Protein AF-A0A150GAN9-F1 (afdb_monomer)

Secondary structure (DSSP, 8-state):
----SS---STTHHHHHHHHHHHHHHHHHHHHHHHHHHHHHHHHHHHHHHHHHHSTTHHHHHHTT-HHHHHHHHHHHHHHHH-TT--HHHHHHHHHHHHT-TT-HHHHHHHHHHHHHHT-TTSHHHHHHHHHHHHHHHHHHHH-----S---------------------------------S-HHHHHHHHHHHTTT-GGGHHHHHHHHHHHHHHHHHHHHHHHHHHHHHHHHHHHHHHHHS----SPPPS----HHHHHHHHHTSS-----------

pLDDT: mean 78.68, std 18.27, range [33.81, 97.81]

Mean predicted aligned error: 12.69 Å

Solvent-accessible surface area (backbone atoms only — not comparable to full-atom values): 16708 Å² total; per-residue (Å²): 134,86,82,67,98,61,79,51,86,50,95,58,40,69,59,50,55,52,54,48,52,55,51,49,52,52,50,52,50,52,51,53,44,50,52,53,46,36,53,49,47,34,51,29,52,52,47,37,52,53,54,22,71,73,40,101,60,25,68,66,61,53,64,67,66,40,73,67,50,50,43,53,50,48,55,52,44,50,56,52,65,67,40,91,83,60,48,71,68,60,54,43,51,52,45,22,49,73,31,72,42,61,93,38,69,68,59,39,54,48,51,46,52,51,51,54,56,41,67,31,80,86,30,69,63,30,47,52,52,51,49,31,53,50,52,28,28,49,39,22,59,73,69,38,75,60,70,73,91,76,77,80,73,64,85,74,78,79,79,88,86,86,93,77,89,77,91,81,91,77,90,75,88,71,89,67,84,73,77,74,71,63,50,46,76,30,36,53,52,19,20,55,46,23,42,79,55,67,33,34,76,47,28,66,60,43,44,54,50,24,52,52,51,52,54,50,51,52,51,50,44,54,59,42,41,69,54,52,54,50,54,49,53,51,50,54,50,48,53,62,68,63,54,69,81,87,73,72,79,79,77,82,88,80,78,62,74,67,59,55,57,55,57,62,70,71,71,81,82,86,80,77,88,79,85,79,84,83,138

Structure (mmCIF, N/CA/C/O backbone):
data_AF-A0A150GAN9-F1
#
_entry.id   AF-A0A150GAN9-F1
#
loop_
_atom_site.group_PDB
_atom_site.id
_atom_site.type_symbol
_atom_site.label_atom_id
_atom_site.label_alt_id
_atom_site.label_comp_id
_atom_site.label_asym_id
_atom_site.label_entity_id
_atom_site.label_seq_id
_atom_site.pdbx_PDB_ins_code
_atom_site.Cartn_x
_atom_site.Cartn_y
_atom_site.Cartn_z
_atom_site.occupancy
_atom_site.B_iso_or_equiv
_atom_site.auth_seq_id
_atom_site.auth_comp_id
_atom_site.auth_asym_id
_atom_site.auth_atom_id
_atom_site.pdbx_PDB_model_num
ATOM 1 N N . MET A 1 1 ? 6.600 -7.411 -24.768 1.00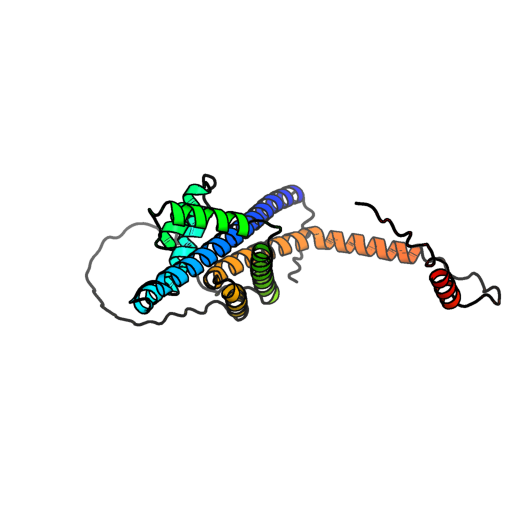 33.81 1 MET A N 1
ATOM 2 C CA . MET A 1 1 ? 7.623 -6.456 -25.224 1.00 33.81 1 MET A CA 1
ATOM 3 C C . MET A 1 1 ? 6.970 -5.572 -26.258 1.00 33.81 1 MET A C 1
ATOM 5 O O . MET A 1 1 ? 6.469 -6.089 -27.251 1.00 33.81 1 MET A O 1
ATOM 9 N N . VAL A 1 2 ? 6.849 -4.284 -25.959 1.00 34.34 2 VAL A N 1
ATOM 10 C CA . VAL A 1 2 ? 6.394 -3.277 -26.918 1.00 34.34 2 VAL A CA 1
ATOM 11 C C . VAL A 1 2 ? 7.672 -2.630 -27.430 1.00 34.34 2 VAL A C 1
ATOM 13 O O . VAL A 1 2 ? 8.190 -1.726 -26.790 1.00 34.34 2 VAL A O 1
ATOM 16 N N . ALA A 1 3 ? 8.229 -3.156 -28.518 1.00 38.53 3 ALA A N 1
ATOM 17 C CA . ALA A 1 3 ? 9.346 -2.506 -29.189 1.00 38.53 3 ALA A CA 1
ATOM 18 C C . ALA A 1 3 ? 8.787 -1.286 -29.935 1.00 38.53 3 ALA A C 1
ATOM 20 O O . ALA A 1 3 ? 7.884 -1.434 -30.759 1.00 38.53 3 ALA A O 1
ATOM 21 N N . SER A 1 4 ? 9.245 -0.080 -29.601 1.00 43.34 4 SER A N 1
ATOM 22 C CA . SER A 1 4 ? 8.958 1.109 -30.406 1.00 43.34 4 SER A CA 1
ATOM 23 C C . SER A 1 4 ? 10.068 1.292 -31.434 1.00 43.34 4 SER A C 1
ATOM 25 O O . SER A 1 4 ? 11.221 1.428 -31.043 1.00 43.34 4 SER A O 1
ATOM 27 N N . ASP A 1 5 ? 9.722 1.381 -32.718 1.00 49.62 5 ASP A N 1
ATOM 28 C CA . ASP A 1 5 ? 10.663 1.536 -33.846 1.00 49.62 5 ASP A CA 1
ATOM 29 C C . ASP A 1 5 ? 11.380 2.906 -33.910 1.00 49.62 5 ASP A C 1
ATOM 31 O O . ASP A 1 5 ? 11.986 3.254 -34.924 1.00 49.62 5 ASP A O 1
ATOM 35 N N . VAL A 1 6 ? 11.283 3.735 -32.865 1.00 51.31 6 VAL A N 1
ATOM 36 C CA . VAL A 1 6 ? 11.923 5.054 -32.826 1.00 51.31 6 VAL A CA 1
ATOM 37 C C . VAL A 1 6 ? 13.104 4.996 -31.858 1.00 51.31 6 VAL A C 1
ATOM 39 O O . VAL A 1 6 ? 12.870 4.939 -30.650 1.00 51.31 6 VAL A O 1
ATOM 42 N N . PRO A 1 7 ? 14.356 5.050 -32.348 1.00 54.78 7 PRO A N 1
ATOM 43 C CA . PRO A 1 7 ? 15.518 5.080 -31.473 1.00 54.78 7 PRO A CA 1
ATOM 44 C C . PRO A 1 7 ? 15.466 6.351 -30.621 1.00 54.78 7 PRO A C 1
ATOM 46 O O . PRO A 1 7 ? 15.465 7.470 -31.139 1.00 54.78 7 PRO A O 1
ATOM 49 N N . ALA A 1 8 ? 15.449 6.193 -29.296 1.00 56.12 8 ALA A N 1
ATOM 50 C CA . ALA A 1 8 ? 15.432 7.304 -28.338 1.00 56.12 8 ALA A CA 1
ATOM 51 C C . ALA A 1 8 ? 16.770 8.076 -28.269 1.00 56.12 8 ALA A C 1
ATOM 53 O O . ALA A 1 8 ? 16.959 8.954 -27.424 1.00 56.12 8 ALA A O 1
ATOM 54 N N . VAL A 1 9 ? 17.715 7.765 -29.162 1.00 58.81 9 VAL A N 1
ATOM 55 C CA . VAL A 1 9 ? 19.050 8.363 -29.246 1.00 58.81 9 VAL A CA 1
ATOM 56 C C . VAL A 1 9 ? 18.962 9.739 -29.920 1.00 58.81 9 VAL A C 1
ATOM 58 O O . VAL A 1 9 ? 19.392 9.944 -31.052 1.00 58.81 9 VAL A O 1
ATOM 61 N N . GLY A 1 10 ? 18.347 10.696 -29.228 1.00 71.25 10 GLY A N 1
ATOM 62 C CA . GLY A 1 10 ? 18.207 12.083 -29.668 1.00 71.25 10 GLY A CA 1
ATOM 63 C C . GLY A 1 10 ? 18.677 13.088 -28.610 1.00 71.25 10 GLY A C 1
ATOM 64 O O . GLY A 1 10 ? 18.927 12.718 -27.462 1.00 71.25 10 GLY A O 1
ATOM 65 N N . PRO A 1 11 ? 18.755 14.388 -28.952 1.00 72.50 11 PRO A N 1
ATOM 66 C CA . PRO A 1 11 ? 19.156 15.451 -28.021 1.00 72.50 11 PRO A CA 1
ATOM 67 C C . PRO A 1 11 ? 18.248 15.579 -26.778 1.00 72.50 11 PRO A C 1
ATOM 69 O O . PRO A 1 11 ? 18.634 16.236 -25.817 1.00 72.50 11 PRO A O 1
ATOM 72 N N . GLY A 1 12 ? 17.077 14.930 -26.767 1.00 72.62 12 GLY A N 1
ATOM 73 C CA . GLY A 1 12 ? 16.158 14.866 -25.623 1.00 72.62 12 GLY A CA 1
ATOM 74 C C . GLY A 1 12 ? 16.447 13.753 -24.605 1.00 72.62 12 GLY A C 1
ATOM 75 O O . GLY A 1 12 ? 15.721 13.637 -23.619 1.00 72.62 12 GLY A O 1
ATOM 76 N N . LEU A 1 13 ? 17.483 12.929 -24.806 1.00 75.50 13 LEU A N 1
ATOM 77 C CA . LEU A 1 13 ? 17.800 11.817 -23.902 1.00 75.50 13 LEU A CA 1
ATOM 78 C C . LEU A 1 13 ? 18.108 12.296 -22.476 1.00 75.50 13 LEU A C 1
ATOM 80 O O . LEU A 1 13 ? 17.562 11.766 -21.514 1.00 75.50 13 LEU A O 1
ATOM 84 N N . ALA A 1 14 ? 18.952 13.321 -22.335 1.00 74.69 14 ALA A N 1
ATOM 85 C CA . ALA A 1 14 ? 19.331 13.851 -21.024 1.00 74.69 14 ALA A CA 1
ATOM 86 C C . ALA A 1 14 ? 18.125 14.415 -20.256 1.00 74.69 14 ALA A C 1
ATOM 88 O O . ALA A 1 14 ? 18.011 14.219 -19.049 1.00 74.69 14 ALA A O 1
ATOM 89 N N . GLU A 1 15 ? 17.207 15.071 -20.968 1.00 76.50 15 GLU A N 1
ATOM 90 C CA . GLU A 1 15 ? 15.956 15.560 -20.394 1.00 76.50 15 GLU A CA 1
ATOM 91 C C . GLU A 1 15 ? 15.062 14.388 -19.964 1.00 76.50 15 GLU A C 1
ATOM 93 O O . GLU A 1 15 ? 14.580 14.371 -18.836 1.00 76.50 15 GLU A O 1
ATOM 98 N N . THR A 1 16 ? 14.919 13.358 -20.805 1.00 75.81 16 THR A N 1
ATOM 99 C CA . THR A 1 16 ? 14.134 12.149 -20.488 1.00 75.81 16 THR A CA 1
ATOM 100 C C . THR A 1 16 ? 14.655 11.444 -19.233 1.00 75.81 16 THR A C 1
ATOM 102 O O . THR A 1 16 ? 13.872 11.140 -18.337 1.00 75.81 16 THR A O 1
ATOM 105 N N . LEU A 1 17 ? 15.977 11.278 -19.110 1.00 76.19 17 LEU A N 1
ATOM 106 C CA . LEU A 1 17 ? 16.607 10.673 -17.930 1.00 76.19 17 LEU A CA 1
ATOM 107 C C . LEU A 1 17 ? 16.379 11.489 -16.651 1.00 76.19 17 LEU A C 1
ATOM 109 O O . LEU A 1 17 ? 16.181 10.915 -15.579 1.00 76.19 17 LEU A O 1
ATOM 113 N N . LEU A 1 18 ? 16.384 12.822 -16.748 1.00 79.88 18 LEU A N 1
ATOM 114 C CA . LEU A 1 18 ? 16.085 13.695 -15.613 1.00 79.88 18 LEU A CA 1
ATOM 115 C C . LEU A 1 18 ? 14.635 13.506 -15.141 1.00 79.88 18 LEU A C 1
ATOM 117 O O . LEU A 1 18 ? 14.398 13.315 -13.946 1.00 79.88 18 LEU A O 1
ATOM 121 N N . TRP A 1 19 ? 13.680 13.462 -16.076 1.00 81.38 19 TRP A N 1
ATOM 122 C CA . TRP A 1 19 ? 12.274 13.185 -15.770 1.00 81.38 19 TRP A CA 1
ATOM 123 C C . TRP A 1 19 ? 12.058 11.779 -15.194 1.00 81.38 19 TRP A C 1
ATOM 125 O O . TRP A 1 19 ? 11.209 11.597 -14.320 1.00 81.38 19 TRP A O 1
ATOM 135 N N . ASP A 1 20 ? 12.823 10.779 -15.632 1.00 81.44 20 ASP A N 1
ATOM 136 C CA . ASP A 1 20 ? 12.722 9.420 -15.094 1.00 81.44 20 ASP A CA 1
ATOM 137 C C . ASP A 1 20 ? 13.242 9.323 -13.657 1.00 81.44 20 ASP A C 1
ATOM 139 O O . ASP A 1 20 ? 12.648 8.609 -12.845 1.00 81.44 20 ASP A O 1
ATOM 143 N N . GLY A 1 21 ? 14.261 10.109 -13.295 1.00 81.75 21 GLY A N 1
ATOM 144 C CA . GLY A 1 21 ? 14.691 10.268 -11.905 1.00 81.75 21 GLY A CA 1
ATOM 145 C C . GLY A 1 21 ? 13.564 10.791 -11.008 1.00 81.75 21 GLY A C 1
ATOM 146 O O . GLY A 1 21 ? 13.257 10.193 -9.974 1.00 81.75 21 GLY A O 1
ATOM 147 N N . GLU A 1 22 ? 12.881 11.858 -11.427 1.00 85.38 22 GLU A N 1
ATOM 148 C CA . GLU A 1 22 ? 11.741 12.418 -10.685 1.00 85.38 22 GLU A CA 1
ATOM 149 C C . GLU A 1 22 ? 10.583 11.422 -10.559 1.00 85.38 22 GLU A C 1
ATOM 151 O O . GLU A 1 22 ? 9.998 11.258 -9.483 1.00 85.38 22 GLU A O 1
ATOM 156 N N . ARG A 1 23 ? 10.264 10.709 -11.643 1.00 84.31 23 ARG A N 1
ATOM 157 C CA . ARG A 1 23 ? 9.199 9.700 -11.644 1.00 84.31 23 ARG A CA 1
ATOM 158 C C . ARG A 1 23 ? 9.545 8.497 -10.769 1.00 84.31 23 ARG A C 1
ATOM 160 O O . ARG A 1 23 ? 8.662 7.991 -10.074 1.00 84.31 23 ARG A O 1
ATOM 167 N N . LEU A 1 24 ? 10.803 8.053 -10.765 1.00 86.81 24 LEU A N 1
ATOM 168 C CA . LEU A 1 24 ? 11.270 6.977 -9.894 1.00 86.81 24 LEU A CA 1
ATOM 169 C C . LEU A 1 24 ? 11.181 7.397 -8.426 1.00 86.81 24 LEU A C 1
ATOM 171 O O . LEU A 1 24 ? 10.645 6.644 -7.614 1.00 86.81 24 LEU A O 1
ATOM 175 N N . HIS A 1 25 ? 11.618 8.611 -8.092 1.00 90.38 25 HIS A N 1
ATOM 176 C CA . HIS A 1 25 ? 11.451 9.160 -6.749 1.00 90.38 25 HIS A CA 1
ATOM 177 C C . HIS A 1 25 ? 9.973 9.259 -6.350 1.00 90.38 25 HIS A C 1
ATOM 179 O O . HIS A 1 25 ? 9.603 8.866 -5.243 1.00 90.38 25 HIS A O 1
ATOM 185 N N . ALA A 1 26 ? 9.088 9.682 -7.255 1.00 88.69 26 ALA A N 1
ATOM 186 C CA . ALA A 1 26 ? 7.649 9.703 -7.002 1.00 88.69 26 ALA A CA 1
ATOM 187 C C . ALA A 1 26 ? 7.059 8.293 -6.782 1.00 88.69 26 ALA A C 1
ATOM 189 O O . ALA A 1 26 ? 6.171 8.110 -5.940 1.00 88.69 26 ALA A O 1
ATOM 190 N N . ALA A 1 27 ? 7.550 7.282 -7.506 1.00 87.88 27 ALA A N 1
ATOM 191 C CA . ALA A 1 27 ? 7.150 5.888 -7.329 1.00 87.88 27 ALA A CA 1
ATOM 192 C C . ALA A 1 27 ? 7.660 5.306 -5.999 1.00 87.88 27 ALA A C 1
ATOM 194 O O . ALA A 1 27 ? 6.893 4.655 -5.287 1.00 87.88 27 ALA A O 1
ATOM 195 N N . GLN A 1 28 ? 8.910 5.594 -5.622 1.00 92.69 28 GLN A N 1
ATOM 196 C CA . GLN A 1 28 ? 9.483 5.236 -4.320 1.00 92.69 28 GLN A CA 1
ATOM 197 C C . GLN A 1 28 ? 8.686 5.861 -3.173 1.00 92.69 28 GLN A C 1
ATOM 199 O O . GLN A 1 28 ? 8.290 5.152 -2.248 1.00 92.69 28 GLN A O 1
ATOM 204 N N . ASN A 1 29 ? 8.375 7.156 -3.273 1.00 93.81 29 ASN A N 1
ATOM 205 C CA . ASN A 1 29 ? 7.529 7.843 -2.303 1.00 93.81 29 ASN A CA 1
ATOM 206 C C . ASN A 1 29 ? 6.161 7.160 -2.217 1.00 93.81 29 ASN A C 1
ATOM 208 O O . ASN A 1 29 ? 5.734 6.788 -1.131 1.00 93.81 29 ASN A O 1
ATOM 212 N N . SER A 1 30 ? 5.512 6.882 -3.351 1.00 92.44 30 SER A N 1
ATOM 213 C CA . SER A 1 30 ? 4.222 6.173 -3.372 1.00 92.44 30 SER A CA 1
ATOM 214 C C . SER A 1 30 ? 4.292 4.805 -2.675 1.00 92.44 30 SER A C 1
ATOM 216 O O . SER A 1 30 ? 3.387 4.449 -1.924 1.00 92.44 30 SER A O 1
ATOM 218 N N . PHE A 1 31 ? 5.370 4.039 -2.877 1.00 93.44 31 PHE A N 1
ATOM 219 C CA . PHE A 1 31 ? 5.571 2.756 -2.198 1.00 93.44 31 PHE A CA 1
ATOM 220 C C . PHE A 1 31 ? 5.702 2.919 -0.678 1.00 93.44 31 PHE A C 1
ATOM 222 O O . PHE A 1 31 ? 5.054 2.199 0.082 1.00 93.44 31 PHE A O 1
ATOM 229 N N . GLN A 1 32 ? 6.496 3.890 -0.223 1.00 95.06 32 GLN A N 1
ATOM 230 C CA . GLN A 1 32 ? 6.656 4.190 1.203 1.00 95.06 32 GLN A CA 1
ATOM 231 C C . GLN A 1 32 ? 5.328 4.617 1.842 1.00 95.06 32 GLN A C 1
ATOM 233 O O . GLN A 1 32 ? 4.988 4.147 2.929 1.00 95.06 32 GLN A O 1
ATOM 238 N N . GLN A 1 33 ? 4.539 5.443 1.147 1.00 95.25 33 GLN A N 1
ATOM 239 C CA . GLN A 1 33 ? 3.204 5.843 1.594 1.00 95.25 33 GLN A CA 1
ATOM 240 C C . GLN A 1 33 ? 2.282 4.621 1.745 1.00 95.25 33 GLN A C 1
ATOM 242 O O . GLN A 1 33 ? 1.614 4.478 2.769 1.00 95.25 33 GLN A O 1
ATOM 247 N N . LEU A 1 34 ? 2.293 3.690 0.783 1.00 93.38 34 LEU A N 1
ATOM 248 C CA . LEU A 1 34 ? 1.523 2.442 0.868 1.00 93.38 34 LEU A CA 1
ATOM 249 C C . LEU A 1 34 ? 1.953 1.562 2.047 1.00 93.38 34 LEU A C 1
ATOM 251 O O . LEU A 1 34 ? 1.092 1.001 2.728 1.00 93.38 34 LEU A O 1
ATOM 255 N N . ALA A 1 35 ? 3.255 1.458 2.320 1.00 94.56 35 ALA A N 1
ATOM 256 C CA . ALA A 1 35 ? 3.769 0.720 3.472 1.00 94.56 35 ALA A CA 1
ATOM 257 C C . ALA A 1 35 ? 3.269 1.321 4.797 1.00 94.56 35 ALA A C 1
ATOM 259 O O . ALA A 1 35 ? 2.741 0.595 5.642 1.00 94.56 35 ALA A O 1
ATOM 260 N N . VAL A 1 36 ? 3.341 2.649 4.935 1.00 96.81 36 VAL A N 1
ATOM 261 C CA . VAL A 1 36 ? 2.841 3.393 6.102 1.00 96.81 36 VAL A CA 1
ATOM 262 C C . VAL A 1 36 ? 1.335 3.199 6.302 1.00 96.81 36 VAL A C 1
ATOM 264 O O . VAL A 1 36 ? 0.890 2.903 7.413 1.00 96.81 36 VAL A O 1
ATOM 267 N N . VAL A 1 37 ? 0.534 3.319 5.239 1.00 96.19 37 VAL A N 1
ATOM 268 C CA . VAL A 1 37 ? -0.925 3.138 5.323 1.00 96.19 37 VAL A CA 1
ATOM 269 C C . VAL A 1 37 ? -1.286 1.691 5.661 1.00 96.19 37 VAL A C 1
ATOM 271 O O . VAL A 1 37 ? -2.157 1.459 6.499 1.00 96.19 37 VAL A O 1
ATOM 274 N N . THR A 1 38 ? -0.588 0.714 5.076 1.00 94.50 38 THR A N 1
ATOM 275 C CA . THR A 1 38 ? -0.768 -0.716 5.383 1.00 94.50 38 THR A CA 1
ATOM 276 C C . THR A 1 38 ? -0.506 -1.001 6.861 1.00 94.50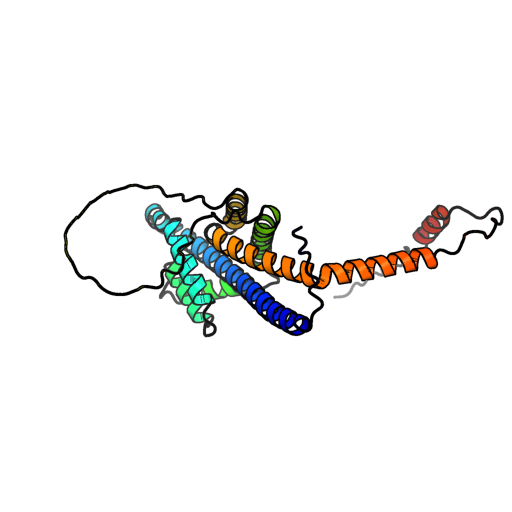 38 THR A C 1
ATOM 278 O O . THR A 1 38 ? -1.340 -1.609 7.533 1.00 94.50 38 THR A O 1
ATOM 281 N N . ALA A 1 39 ? 0.621 -0.510 7.382 1.00 96.38 39 ALA A N 1
ATOM 282 C CA . ALA A 1 39 ? 0.982 -0.607 8.791 1.00 96.38 39 ALA A CA 1
ATOM 283 C C . ALA A 1 39 ? -0.082 0.015 9.708 1.00 96.38 39 ALA A C 1
ATOM 285 O O . ALA A 1 39 ? -0.528 -0.612 10.671 1.00 96.38 39 ALA A O 1
ATOM 286 N N . GLY A 1 40 ? -0.526 1.232 9.382 1.00 96.56 40 GLY A N 1
ATOM 287 C CA . GLY A 1 40 ? -1.555 1.942 10.135 1.00 96.56 40 GLY A CA 1
ATOM 288 C C . GLY A 1 40 ? -2.886 1.189 10.176 1.00 96.56 40 GLY A C 1
ATOM 289 O O . GLY A 1 40 ? -3.455 0.995 11.249 1.00 96.56 40 GLY A O 1
ATOM 290 N N . LEU A 1 41 ? -3.365 0.700 9.028 1.00 95.00 41 LEU A N 1
ATOM 291 C CA . LEU A 1 41 ? -4.605 -0.078 8.942 1.00 95.00 41 LEU A CA 1
ATOM 292 C C . LEU A 1 41 ? -4.526 -1.383 9.739 1.00 95.00 41 LEU A C 1
ATOM 294 O O . LEU A 1 41 ? -5.493 -1.737 10.417 1.00 95.00 41 LEU A O 1
ATOM 298 N N . LEU A 1 42 ? -3.384 -2.073 9.701 1.00 94.81 42 LEU A N 1
ATOM 299 C CA . LEU A 1 42 ? -3.161 -3.285 10.484 1.00 94.81 42 LEU A CA 1
ATOM 300 C C . LEU A 1 42 ? -3.287 -2.996 11.987 1.00 94.81 42 LEU A C 1
ATOM 302 O O . LEU A 1 42 ? -4.036 -3.689 12.675 1.00 94.81 42 LEU A O 1
ATOM 306 N N . LEU A 1 43 ? -2.673 -1.925 12.493 1.00 95.56 43 LEU A N 1
ATOM 307 C CA . LEU A 1 43 ? -2.815 -1.548 13.905 1.00 95.56 43 LEU A CA 1
ATOM 308 C C . LEU A 1 43 ? -4.242 -1.152 14.273 1.00 95.56 43 LEU A C 1
ATOM 310 O O . LEU A 1 43 ? -4.757 -1.616 15.289 1.00 95.56 43 LEU A O 1
ATOM 314 N N . VAL A 1 44 ? -4.912 -0.362 13.432 1.00 95.69 44 VAL A N 1
ATOM 315 C CA . VAL A 1 44 ? -6.316 0.015 13.654 1.00 95.69 44 VAL A CA 1
ATOM 316 C C . VAL A 1 44 ? -7.202 -1.229 13.736 1.00 95.69 44 VAL A C 1
ATOM 318 O O . VAL A 1 44 ? -8.054 -1.318 14.619 1.00 95.69 44 VAL A O 1
ATOM 321 N N . THR A 1 45 ? -6.991 -2.218 12.860 1.00 93.12 45 THR A N 1
ATOM 322 C CA . THR A 1 45 ? -7.759 -3.473 12.896 1.00 93.12 45 THR A CA 1
ATOM 323 C C . THR A 1 45 ? -7.506 -4.269 14.176 1.00 93.12 45 THR A C 1
ATOM 325 O O . THR A 1 45 ? -8.462 -4.750 14.783 1.00 93.12 45 THR A O 1
ATOM 328 N N . GLN A 1 46 ? -6.250 -4.363 14.624 1.00 93.56 46 GLN A N 1
ATOM 329 C CA . GLN A 1 46 ? -5.877 -5.075 15.848 1.00 93.56 46 GLN A CA 1
ATOM 330 C C . GLN A 1 46 ? -6.446 -4.400 17.098 1.00 93.56 46 GLN A C 1
ATOM 332 O O . GLN A 1 46 ? -7.020 -5.075 17.950 1.00 93.56 46 GLN A O 1
ATOM 337 N N . MET A 1 47 ? -6.343 -3.071 17.191 1.00 93.44 47 MET A N 1
ATOM 338 C CA . MET A 1 47 ? -6.879 -2.317 18.325 1.00 93.44 47 MET A CA 1
ATOM 339 C C . MET A 1 47 ? -8.398 -2.401 18.384 1.00 93.44 47 MET A C 1
ATOM 341 O O . MET A 1 47 ? -8.946 -2.710 19.437 1.00 93.44 47 MET A O 1
ATOM 345 N N . ARG A 1 48 ? -9.087 -2.234 17.248 1.00 91.69 48 ARG A N 1
ATOM 346 C CA . ARG A 1 48 ? -10.546 -2.400 17.198 1.00 91.69 48 ARG A CA 1
ATOM 347 C C . ARG A 1 48 ? -10.987 -3.804 17.591 1.00 91.69 48 ARG A C 1
ATOM 349 O O . ARG A 1 48 ? -11.980 -3.940 18.301 1.00 91.69 48 ARG A O 1
ATOM 356 N N . ALA A 1 49 ? -10.266 -4.839 17.160 1.00 89.19 49 ALA A N 1
ATOM 357 C CA . ALA A 1 49 ? -10.559 -6.217 17.548 1.00 89.19 49 ALA A CA 1
ATOM 358 C C . ALA A 1 49 ? -10.367 -6.435 19.059 1.00 89.19 49 ALA A C 1
ATOM 360 O O . ALA A 1 49 ? -11.232 -7.027 19.705 1.00 89.19 49 ALA A O 1
ATOM 361 N N . ALA A 1 50 ? -9.286 -5.898 19.635 1.00 90.12 50 ALA A N 1
ATOM 362 C CA . ALA A 1 50 ? -9.039 -5.948 21.073 1.00 90.12 50 ALA A CA 1
ATOM 363 C C . ALA A 1 50 ? -10.148 -5.227 21.863 1.00 90.12 50 ALA A C 1
ATOM 365 O O . ALA A 1 50 ? -10.727 -5.814 22.778 1.00 90.12 50 ALA A O 1
ATOM 366 N N . SER A 1 51 ? -10.525 -4.010 21.462 1.00 88.00 51 SER A N 1
ATOM 367 C CA . SER A 1 51 ? -11.612 -3.247 22.093 1.00 88.00 51 SER A CA 1
ATOM 368 C C . SER A 1 51 ? -12.969 -3.946 21.968 1.00 88.00 51 SER A C 1
ATOM 370 O O . SER A 1 51 ? -13.730 -3.989 22.933 1.00 88.00 51 SER A O 1
ATOM 372 N N . ALA A 1 52 ? -13.270 -4.546 20.811 1.00 87.19 52 ALA A N 1
ATOM 373 C CA . ALA A 1 52 ? -14.505 -5.301 20.608 1.00 87.19 52 ALA A CA 1
ATOM 374 C C . ALA A 1 52 ? -14.575 -6.546 21.507 1.00 87.19 52 ALA A C 1
ATOM 376 O O . ALA A 1 52 ? -15.650 -6.864 22.005 1.00 87.19 52 ALA A O 1
ATOM 377 N N . SER A 1 53 ? -13.443 -7.218 21.752 1.00 86.19 53 SER A N 1
ATOM 378 C CA . SER A 1 53 ? -13.382 -8.389 22.640 1.00 86.19 53 SER A CA 1
ATOM 379 C C . SER A 1 53 ? -13.599 -8.051 24.121 1.00 86.19 53 SER A C 1
ATOM 381 O O . SER A 1 53 ? -14.089 -8.892 24.870 1.00 86.19 53 SER A O 1
ATOM 383 N N . ALA A 1 54 ? -13.283 -6.821 24.535 1.00 85.94 54 ALA A N 1
ATOM 384 C CA . ALA A 1 54 ? -13.469 -6.357 25.909 1.00 85.94 54 ALA A CA 1
ATOM 385 C C . ALA A 1 54 ? -14.904 -5.873 26.198 1.00 85.94 54 ALA A C 1
ATOM 387 O O . ALA A 1 54 ? -15.337 -5.866 27.350 1.00 85.94 54 ALA A O 1
ATOM 388 N N . ALA A 1 55 ? -15.657 -5.459 25.174 1.00 82.62 55 ALA A N 1
ATOM 389 C CA . ALA A 1 55 ? -17.010 -4.941 25.338 1.00 82.62 55 ALA A CA 1
ATOM 390 C C . ALA A 1 55 ? -18.053 -6.072 25.398 1.00 82.62 55 ALA A C 1
ATOM 392 O O . ALA A 1 55 ? -18.117 -6.920 24.509 1.00 82.62 55 ALA A O 1
ATOM 393 N N . ALA A 1 56 ? -18.978 -6.013 26.365 1.00 73.06 56 ALA A N 1
ATOM 394 C CA . ALA A 1 56 ? -20.091 -6.967 26.509 1.00 73.06 56 ALA A CA 1
ATOM 395 C C . ALA A 1 56 ? -21.074 -7.008 25.305 1.00 73.06 56 ALA A C 1
ATOM 397 O O . ALA A 1 56 ? -21.997 -7.817 25.287 1.00 73.06 56 ALA A O 1
ATOM 398 N N . GLY A 1 57 ? -20.870 -6.161 24.286 1.00 72.94 57 GLY A N 1
ATOM 399 C CA . GLY A 1 57 ? -21.636 -6.091 23.034 1.00 72.94 57 GLY A CA 1
ATOM 400 C C . GLY A 1 57 ? -20.772 -6.136 21.764 1.00 72.94 57 GLY A C 1
ATOM 401 O O . GLY A 1 57 ? -21.153 -5.553 20.747 1.00 72.94 57 GLY A O 1
ATOM 402 N N . GLY A 1 58 ? -19.604 -6.792 21.812 1.00 66.19 58 GLY A N 1
ATOM 403 C CA . GLY A 1 58 ? -18.554 -6.753 20.780 1.00 66.19 58 GLY A CA 1
ATOM 404 C C . GLY A 1 58 ? -18.988 -6.982 19.325 1.00 66.19 58 GLY A C 1
ATOM 405 O O . GLY A 1 58 ? -18.379 -6.425 18.412 1.00 66.19 58 GLY A O 1
ATOM 406 N N . ALA A 1 59 ? -20.077 -7.720 19.085 1.00 69.12 59 ALA A N 1
ATOM 407 C CA . ALA A 1 59 ? -20.596 -7.967 17.737 1.00 69.12 59 ALA A CA 1
ATOM 408 C C . ALA A 1 59 ? -21.043 -6.680 17.011 1.00 69.12 59 ALA A C 1
ATOM 410 O O . ALA A 1 59 ? -20.764 -6.516 15.823 1.00 69.12 59 ALA A O 1
ATOM 411 N N . ALA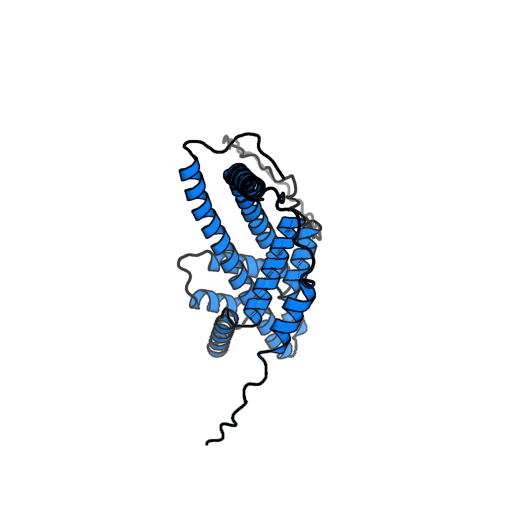 A 1 60 ? -21.682 -5.739 17.715 1.00 70.94 60 ALA A N 1
ATOM 412 C CA . ALA A 1 60 ? -22.148 -4.486 17.115 1.00 70.94 60 ALA A CA 1
ATOM 413 C C . ALA A 1 60 ? -20.984 -3.530 16.798 1.00 70.94 60 ALA A C 1
ATOM 415 O O . ALA A 1 60 ? -20.982 -2.869 15.761 1.00 70.94 60 ALA A O 1
ATOM 416 N N . ALA A 1 61 ? -19.957 -3.504 17.654 1.00 67.69 61 ALA A N 1
ATOM 417 C CA . ALA A 1 61 ? -18.748 -2.712 17.426 1.00 67.69 61 ALA A CA 1
ATOM 418 C C . ALA A 1 61 ? -17.921 -3.254 16.245 1.00 67.69 61 ALA A C 1
ATOM 420 O O . ALA A 1 61 ? -17.426 -2.478 15.425 1.00 67.69 61 ALA A O 1
ATOM 421 N N . ALA A 1 62 ? -17.830 -4.583 16.105 1.00 69.94 62 ALA A N 1
ATOM 422 C CA . ALA A 1 62 ? -17.172 -5.226 14.969 1.00 69.94 62 ALA A CA 1
ATOM 423 C C . ALA A 1 62 ? -17.899 -4.953 13.638 1.00 69.94 62 ALA A C 1
ATOM 425 O O . ALA A 1 62 ? -17.243 -4.730 12.618 1.00 69.94 62 ALA A O 1
ATOM 426 N N . ALA A 1 63 ? -19.237 -4.886 13.648 1.00 69.81 63 ALA A N 1
ATOM 427 C CA . ALA A 1 63 ? -20.038 -4.575 12.460 1.00 69.81 63 ALA A CA 1
ATOM 428 C C . ALA A 1 63 ? -19.720 -3.187 11.865 1.00 69.81 63 ALA A C 1
ATOM 430 O O . ALA A 1 63 ? -19.806 -2.998 10.652 1.00 69.81 63 ALA A O 1
ATOM 431 N N . GLY A 1 64 ? -19.275 -2.234 12.692 1.00 80.69 64 GLY A N 1
ATOM 432 C CA . GLY A 1 64 ? -18.872 -0.896 12.251 1.00 80.69 64 GLY A CA 1
ATOM 433 C C . GLY A 1 64 ? -17.537 -0.833 11.494 1.00 80.69 64 GLY A C 1
ATOM 434 O O . GLY A 1 64 ? -17.214 0.208 10.924 1.00 80.69 64 GLY A O 1
ATOM 435 N N . TRP A 1 65 ? -16.739 -1.908 11.466 1.00 90.00 65 TRP A N 1
ATOM 436 C CA . TRP A 1 65 ? -15.463 -1.970 10.733 1.00 90.00 65 TRP A CA 1
ATOM 437 C C . TRP A 1 65 ? -15.556 -2.803 9.446 1.00 90.00 65 TRP A C 1
ATOM 439 O O . TRP A 1 65 ? -14.706 -3.641 9.134 1.00 90.00 65 TRP A O 1
ATOM 449 N N . GLY A 1 66 ? -16.623 -2.565 8.684 1.00 88.25 66 GLY A N 1
ATOM 450 C CA . GLY A 1 66 ? -16.852 -3.197 7.389 1.00 88.25 66 GLY A CA 1
ATOM 451 C C . GLY A 1 66 ? -15.886 -2.739 6.278 1.00 88.25 66 GLY A C 1
ATOM 452 O O . GLY A 1 66 ? -15.022 -1.880 6.484 1.00 88.25 66 GLY A O 1
ATOM 453 N N . PRO A 1 67 ? -16.018 -3.303 5.063 1.00 84.06 67 PRO A N 1
ATOM 454 C CA . PRO A 1 67 ? -15.202 -2.935 3.900 1.00 84.06 67 PRO A CA 1
ATOM 455 C C . PRO A 1 67 ? -15.272 -1.444 3.535 1.00 84.06 67 PRO A C 1
ATOM 457 O O . PRO A 1 67 ? -14.246 -0.846 3.222 1.00 84.06 67 PRO A O 1
ATOM 460 N N . GLU A 1 68 ? -16.455 -0.828 3.625 1.00 87.62 68 GLU A N 1
ATOM 461 C CA . GLU A 1 68 ? -16.650 0.598 3.323 1.00 87.62 68 GLU A CA 1
ATOM 462 C C . GLU A 1 68 ? -15.891 1.502 4.300 1.00 87.62 68 GLU A C 1
ATOM 46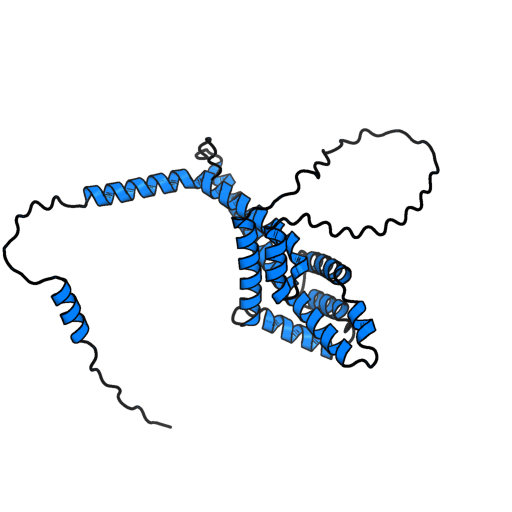4 O O . GLU A 1 68 ? -15.174 2.408 3.873 1.00 87.62 68 GLU A O 1
ATOM 469 N N . ALA A 1 69 ? -15.976 1.208 5.603 1.00 90.88 69 ALA A N 1
ATOM 470 C CA . ALA A 1 69 ? -15.248 1.933 6.642 1.00 90.88 69 ALA A CA 1
ATOM 471 C C . ALA A 1 69 ? -13.730 1.814 6.447 1.00 90.88 69 ALA A C 1
ATOM 473 O O . ALA A 1 69 ? -13.018 2.816 6.517 1.00 90.88 69 ALA A O 1
ATOM 474 N N . ARG A 1 70 ? -13.234 0.613 6.114 1.00 89.75 70 ARG A N 1
ATOM 475 C CA . ARG A 1 70 ? -11.817 0.395 5.785 1.00 89.75 70 ARG A CA 1
ATOM 476 C C . ARG A 1 70 ? -11.389 1.167 4.541 1.00 89.75 70 ARG A C 1
ATOM 478 O O . ARG A 1 70 ? -10.328 1.782 4.550 1.00 89.75 70 ARG A O 1
ATOM 485 N N . SER A 1 71 ? -12.208 1.185 3.493 1.00 86.94 71 SER A N 1
ATOM 486 C CA . SER A 1 71 ? -11.937 1.949 2.271 1.00 86.94 71 SER A CA 1
ATOM 487 C C . SER A 1 71 ? -11.896 3.462 2.537 1.00 86.94 71 SER A C 1
ATOM 489 O O . SER A 1 71 ? -10.989 4.151 2.071 1.00 86.94 71 SER A O 1
ATOM 491 N N . ALA A 1 72 ? -12.826 3.984 3.341 1.00 90.69 72 ALA A N 1
ATOM 492 C CA . ALA A 1 72 ? -12.830 5.385 3.758 1.00 90.69 72 ALA A CA 1
ATOM 493 C C . ALA A 1 72 ? -11.604 5.740 4.616 1.00 90.69 72 ALA A C 1
ATOM 495 O O . ALA A 1 72 ? -10.953 6.752 4.361 1.00 90.69 72 ALA A O 1
ATOM 496 N N . ALA A 1 73 ? -11.250 4.879 5.576 1.00 93.50 73 ALA A N 1
ATOM 497 C CA . ALA A 1 73 ? -10.046 5.021 6.390 1.00 93.50 73 ALA A CA 1
ATOM 498 C C . ALA A 1 73 ? -8.776 5.024 5.528 1.00 93.50 73 ALA A C 1
ATOM 500 O O . ALA A 1 73 ? -7.913 5.875 5.708 1.00 93.50 73 ALA A O 1
ATOM 501 N N . THR A 1 74 ? -8.704 4.128 4.542 1.00 92.12 74 THR A N 1
ATOM 502 C CA . THR A 1 74 ? -7.590 4.036 3.590 1.00 92.12 74 THR A CA 1
ATOM 503 C C . THR A 1 74 ? -7.405 5.347 2.825 1.00 92.12 74 THR A C 1
ATOM 505 O O . THR A 1 74 ? -6.313 5.908 2.837 1.00 92.12 74 THR A O 1
ATOM 508 N N . ARG A 1 75 ? -8.480 5.894 2.231 1.00 93.00 75 ARG A N 1
ATOM 509 C CA . ARG A 1 75 ? -8.429 7.185 1.517 1.00 93.00 75 ARG A CA 1
ATOM 510 C C . ARG A 1 75 ? -7.995 8.336 2.422 1.00 93.00 75 ARG A C 1
ATOM 512 O O . ARG A 1 75 ? -7.189 9.164 2.008 1.00 93.00 75 ARG A O 1
ATOM 519 N N . ARG A 1 76 ? -8.514 8.385 3.653 1.00 95.38 76 ARG A N 1
ATOM 520 C CA . ARG A 1 76 ? -8.153 9.418 4.633 1.00 95.38 76 ARG A CA 1
ATOM 521 C C . ARG A 1 76 ? -6.672 9.336 5.005 1.00 95.38 76 ARG A C 1
ATOM 523 O O . ARG A 1 76 ? -5.995 10.355 4.989 1.00 95.38 76 ARG A O 1
ATOM 530 N N . LEU A 1 77 ? -6.157 8.135 5.272 1.00 95.31 77 LEU A N 1
ATOM 531 C CA . LEU A 1 77 ? -4.746 7.928 5.604 1.00 95.31 77 LEU A CA 1
ATOM 532 C C . LEU A 1 77 ? -3.820 8.240 4.424 1.00 95.31 77 LEU A C 1
ATOM 534 O O . LEU A 1 77 ? -2.795 8.878 4.631 1.00 95.31 77 LEU A O 1
ATOM 538 N N . LEU A 1 78 ? -4.189 7.862 3.196 1.00 93.38 78 LEU A N 1
ATOM 539 C CA . LEU A 1 78 ? -3.428 8.238 2.000 1.00 93.38 78 LEU A CA 1
ATOM 540 C C . LEU A 1 78 ? -3.343 9.760 1.842 1.00 93.38 78 LEU A C 1
ATOM 542 O O . LEU A 1 78 ? -2.264 10.273 1.569 1.00 93.38 78 LEU A O 1
ATOM 546 N N . ALA A 1 79 ? -4.440 10.487 2.074 1.00 94.88 79 ALA A N 1
ATOM 547 C CA . ALA A 1 79 ? -4.434 11.949 2.027 1.00 94.88 79 ALA A CA 1
ATOM 548 C C . ALA A 1 79 ? -3.516 12.565 3.098 1.00 94.88 79 ALA A C 1
ATOM 550 O O . ALA A 1 79 ? -2.760 13.483 2.797 1.00 94.88 79 ALA A O 1
ATOM 551 N N . VAL A 1 80 ? -3.538 12.033 4.325 1.00 96.06 80 VAL A N 1
ATOM 552 C CA . VAL A 1 80 ? -2.666 12.488 5.424 1.00 96.06 80 VAL A CA 1
ATOM 553 C C . VAL A 1 80 ? -1.194 12.226 5.108 1.00 96.06 80 VAL A C 1
ATOM 555 O O . VAL A 1 80 ? -0.351 13.085 5.329 1.00 96.06 80 VAL A O 1
ATOM 558 N N . VAL A 1 81 ? -0.874 11.045 4.583 1.00 95.69 81 VAL A N 1
ATOM 559 C CA . VAL A 1 81 ? 0.506 10.618 4.307 1.00 95.69 81 VAL A CA 1
ATOM 560 C C . VAL A 1 81 ? 1.063 11.250 3.018 1.00 95.69 81 VAL A C 1
ATOM 562 O O . VAL A 1 81 ? 2.277 11.290 2.824 1.00 95.69 81 VAL A O 1
ATOM 565 N N . ALA A 1 82 ? 0.197 11.784 2.152 1.00 93.31 82 ALA A N 1
ATOM 566 C CA . ALA A 1 82 ? 0.588 12.564 0.980 1.00 93.31 82 ALA A CA 1
ATOM 567 C C . ALA A 1 82 ? 0.967 14.022 1.300 1.00 93.31 82 ALA A C 1
ATOM 569 O O . ALA A 1 82 ? 1.580 14.676 0.456 1.00 93.31 82 ALA A O 1
ATOM 570 N N . ASP A 1 83 ? 0.625 14.537 2.485 1.00 95.62 83 ASP A N 1
ATOM 571 C CA . ASP A 1 83 ? 0.982 15.896 2.899 1.00 95.62 83 ASP A CA 1
ATOM 572 C C . ASP A 1 83 ? 2.490 15.989 3.233 1.00 95.62 83 ASP A C 1
ATOM 574 O O . ASP A 1 83 ? 2.951 15.328 4.167 1.00 95.62 83 ASP A O 1
ATOM 578 N N . PRO A 1 84 ? 3.285 16.820 2.526 1.00 90.56 84 PRO A N 1
ATOM 579 C CA . PRO A 1 84 ? 4.709 16.995 2.822 1.00 90.56 84 PRO A CA 1
ATOM 580 C C . PRO A 1 84 ? 4.967 17.639 4.194 1.00 90.56 84 PRO A C 1
ATOM 582 O O . PRO A 1 84 ? 6.059 17.503 4.743 1.00 90.56 84 PRO A O 1
ATOM 585 N N . GLY A 1 85 ? 3.978 18.341 4.759 1.00 93.50 85 GLY A N 1
ATOM 586 C CA . GLY A 1 85 ? 4.019 18.901 6.108 1.00 93.50 85 GLY A CA 1
ATOM 587 C C . GLY A 1 85 ? 3.614 17.910 7.203 1.00 93.50 85 GLY A C 1
ATOM 588 O O . GLY A 1 85 ? 3.599 18.285 8.382 1.00 93.50 85 GLY A O 1
ATOM 589 N N . MET A 1 86 ? 3.281 16.664 6.844 1.00 94.75 86 MET A N 1
ATOM 590 C CA . MET A 1 86 ? 2.806 15.659 7.787 1.00 94.75 86 MET A CA 1
ATOM 591 C C . MET A 1 86 ? 3.855 15.374 8.860 1.00 94.75 86 MET A C 1
ATOM 593 O O . MET A 1 86 ? 5.023 15.087 8.596 1.00 94.75 86 MET A O 1
ATOM 597 N N . ARG A 1 87 ? 3.407 15.436 10.114 1.00 95.31 87 ARG A N 1
ATOM 598 C CA . ARG A 1 87 ? 4.197 15.055 11.282 1.00 95.31 87 ARG A CA 1
ATOM 599 C C . ARG A 1 87 ? 3.629 13.776 11.872 1.00 95.31 87 ARG A C 1
ATOM 601 O O . ARG A 1 87 ? 2.412 13.607 11.930 1.00 95.31 87 ARG A O 1
ATOM 608 N N . LEU A 1 88 ? 4.507 12.932 12.414 1.00 94.19 88 LEU A N 1
ATOM 609 C CA . LEU A 1 88 ? 4.124 11.670 13.054 1.00 94.19 88 LEU A CA 1
ATOM 610 C C . LEU A 1 88 ? 2.965 11.807 14.071 1.00 94.19 88 LEU A C 1
ATOM 612 O O . LEU A 1 88 ? 2.079 10.961 14.023 1.00 94.19 88 LEU A O 1
ATOM 616 N N . PRO A 1 89 ? 2.890 12.853 14.927 1.00 95.31 89 PRO A N 1
ATOM 617 C CA . PRO A 1 89 ? 1.755 13.040 15.835 1.00 95.31 89 PRO A CA 1
ATOM 618 C C . PRO A 1 89 ? 0.393 13.209 15.142 1.00 95.31 89 PRO A C 1
ATOM 620 O O . PRO A 1 89 ? -0.621 12.767 15.667 1.00 95.31 89 PRO A O 1
ATOM 623 N N . HIS A 1 90 ? 0.343 13.823 13.953 1.00 95.50 90 HIS A N 1
ATOM 624 C CA . HIS A 1 90 ? -0.915 13.970 13.210 1.00 95.50 90 HIS A CA 1
ATOM 625 C C . HIS A 1 90 ? -1.393 12.613 12.692 1.00 95.50 90 HIS A C 1
ATOM 627 O O . HIS A 1 90 ? -2.569 12.279 12.807 1.00 95.50 90 HIS A O 1
ATOM 633 N N . LEU A 1 91 ? -0.463 11.800 12.180 1.00 96.81 91 LEU A N 1
ATOM 634 C CA . LEU A 1 91 ? -0.766 10.440 11.754 1.00 96.81 91 LEU A CA 1
ATOM 635 C C . LEU A 1 91 ? -1.211 9.567 12.935 1.00 96.81 91 LEU A C 1
ATOM 637 O O . LEU A 1 91 ? -2.169 8.813 12.797 1.00 96.81 91 LEU A O 1
ATOM 641 N N . THR A 1 92 ? -0.561 9.666 14.100 1.00 96.88 92 THR A N 1
ATOM 642 C CA . THR A 1 92 ? -0.968 8.885 15.281 1.00 96.88 92 THR A CA 1
ATOM 643 C C . THR A 1 92 ? -2.340 9.294 15.796 1.00 96.88 92 THR A C 1
ATOM 645 O O . THR A 1 92 ? -3.130 8.404 16.099 1.00 96.88 92 THR A O 1
ATOM 648 N N . ALA A 1 93 ? -2.660 10.591 15.816 1.00 96.44 93 ALA A N 1
ATOM 649 C CA . ALA A 1 93 ? -3.987 11.078 16.191 1.00 96.44 93 ALA A CA 1
ATOM 650 C C . ALA A 1 93 ? -5.074 10.564 15.230 1.00 96.44 93 ALA A C 1
ATOM 652 O O . ALA A 1 93 ? -6.141 10.120 15.657 1.00 96.44 93 ALA A O 1
ATOM 653 N N . GLU A 1 94 ? -4.786 10.549 13.927 1.00 97.75 94 GLU A N 1
ATOM 654 C CA . GLU A 1 94 ? -5.678 9.988 12.909 1.00 97.75 94 GLU A CA 1
ATOM 655 C C . GLU A 1 94 ? -5.885 8.478 13.078 1.00 97.75 94 GLU A C 1
ATOM 657 O O . GLU A 1 94 ? -7.015 7.984 13.056 1.00 97.75 94 GLU A O 1
ATOM 662 N N . LEU A 1 95 ? -4.809 7.729 13.323 1.00 97.50 95 LEU A N 1
ATOM 663 C CA . LEU A 1 95 ? -4.889 6.299 13.613 1.00 97.50 95 LEU A CA 1
ATOM 664 C C . LEU A 1 95 ? -5.651 6.021 14.920 1.00 97.50 95 LEU A C 1
ATOM 666 O O . LEU A 1 95 ? -6.458 5.094 14.957 1.00 97.50 95 LEU A O 1
ATOM 670 N N . ALA A 1 96 ? -5.462 6.834 15.963 1.00 97.00 96 ALA A N 1
ATOM 671 C CA . ALA A 1 96 ? -6.190 6.731 17.228 1.00 97.00 96 ALA A CA 1
ATOM 672 C C . ALA A 1 96 ? -7.693 6.997 17.040 1.00 97.00 96 ALA A C 1
ATOM 674 O O . ALA A 1 96 ? -8.527 6.237 17.540 1.00 97.00 96 ALA A O 1
ATOM 675 N N . ALA A 1 97 ? -8.051 8.014 16.249 1.00 96.94 97 ALA A N 1
ATOM 676 C CA . ALA A 1 97 ? -9.436 8.303 15.882 1.00 96.94 97 ALA A CA 1
ATOM 677 C C . ALA A 1 97 ? -10.079 7.142 15.114 1.00 96.94 97 ALA A C 1
ATOM 679 O O . ALA A 1 97 ? -11.195 6.727 15.430 1.00 96.94 97 ALA A O 1
ATOM 680 N N . LEU A 1 98 ? -9.363 6.561 14.149 1.00 96.44 98 LEU A N 1
ATOM 681 C CA . LEU A 1 98 ? -9.836 5.390 13.412 1.00 96.44 98 LEU A CA 1
ATOM 682 C C . LEU A 1 98 ? -9.978 4.160 14.318 1.00 96.44 98 LEU A C 1
ATOM 684 O O . LEU A 1 98 ? -10.972 3.439 14.212 1.00 96.44 98 LEU A O 1
ATOM 688 N N . ALA A 1 99 ? -9.037 3.940 15.236 1.00 95.44 99 ALA A N 1
ATOM 689 C CA . ALA A 1 99 ? -9.070 2.851 16.210 1.00 95.44 99 ALA A CA 1
ATOM 690 C C . ALA A 1 99 ? -10.157 3.020 17.288 1.00 95.44 99 ALA A C 1
ATOM 692 O O . ALA A 1 99 ? -10.501 2.043 17.948 1.00 95.44 99 ALA A O 1
ATOM 693 N N . GLY A 1 100 ? -10.747 4.215 17.422 1.00 94.75 100 GLY A N 1
ATOM 694 C CA . GLY A 1 100 ? -11.763 4.509 18.435 1.00 94.75 100 GLY A CA 1
ATOM 695 C C . GLY A 1 100 ? -11.179 4.756 19.828 1.00 94.75 100 GLY A C 1
ATOM 696 O O . GLY A 1 100 ? -11.872 4.542 20.815 1.00 94.75 100 GLY A O 1
ATOM 697 N N . VAL A 1 101 ? -9.917 5.186 19.901 1.00 95.50 101 VAL A N 1
ATOM 698 C CA . VAL A 1 101 ? -9.190 5.490 21.149 1.00 95.50 101 VAL A CA 1
ATOM 699 C C . VAL A 1 101 ? -8.721 6.950 21.204 1.00 95.50 101 VAL A C 1
ATOM 701 O O . VAL A 1 101 ? -7.815 7.293 21.955 1.00 95.50 101 VAL A O 1
ATOM 704 N N . ALA A 1 102 ? -9.301 7.827 20.380 1.00 95.50 102 ALA A N 1
ATOM 705 C CA . ALA A 1 102 ? -8.974 9.250 20.412 1.00 95.50 102 ALA A CA 1
ATOM 706 C C . ALA A 1 102 ? -9.316 9.860 21.779 1.00 95.50 102 ALA A C 1
ATOM 708 O O . ALA A 1 102 ? -10.426 9.683 22.281 1.00 95.50 102 ALA A O 1
ATOM 709 N N . GLY A 1 103 ? -8.363 10.602 22.345 1.00 94.12 103 GLY A N 1
ATOM 710 C CA . GLY A 1 103 ? -8.474 11.208 23.674 1.00 94.12 103 GLY A CA 1
ATOM 711 C C . GLY A 1 103 ? -7.977 10.324 24.823 1.00 94.12 103 GLY A C 1
ATOM 712 O O . GLY A 1 103 ? -7.883 10.814 25.943 1.00 94.12 103 GLY A O 1
ATOM 713 N N . ASP A 1 104 ? -7.627 9.061 24.564 1.00 96.00 104 ASP A N 1
ATOM 714 C CA . ASP A 1 104 ? -6.921 8.202 25.519 1.00 96.00 104 ASP A CA 1
ATOM 715 C C . ASP A 1 104 ? -5.404 8.323 25.291 1.00 96.00 104 ASP A C 1
ATOM 717 O O . ASP A 1 104 ? -4.842 7.732 24.363 1.00 96.00 104 ASP A O 1
ATOM 721 N N . GLU A 1 105 ? -4.739 9.115 26.138 1.00 95.88 105 GLU A N 1
ATOM 722 C CA . GLU A 1 105 ? -3.304 9.403 26.027 1.00 95.88 105 GLU A CA 1
ATOM 723 C C . GLU A 1 105 ? -2.432 8.140 26.142 1.00 95.88 105 GLU A C 1
ATOM 725 O O . GLU A 1 105 ? -1.412 8.019 25.455 1.00 95.88 105 GLU A O 1
ATOM 730 N N . GLU A 1 106 ? -2.827 7.168 26.971 1.00 95.88 106 GLU A N 1
ATOM 731 C CA . GLU A 1 106 ? -2.069 5.930 27.160 1.00 95.88 106 GLU A CA 1
ATOM 732 C C . GLU A 1 106 ? -2.206 4.999 25.952 1.00 95.88 106 GLU A C 1
ATOM 734 O O . GLU A 1 106 ? -1.214 4.417 25.487 1.00 95.88 106 GLU A O 1
ATOM 739 N N . ALA A 1 107 ? -3.424 4.862 25.420 1.00 94.50 107 ALA A N 1
ATOM 740 C CA . ALA A 1 107 ? -3.678 4.083 24.215 1.00 94.50 107 ALA A CA 1
ATOM 741 C C . ALA A 1 107 ? -2.988 4.700 22.993 1.00 94.50 107 ALA A C 1
ATOM 743 O O . ALA A 1 107 ? -2.386 3.968 22.203 1.00 94.50 107 ALA A O 1
ATOM 744 N N . GLU A 1 108 ? -3.001 6.029 22.858 1.00 96.25 108 GLU A N 1
ATOM 745 C CA . GLU A 1 108 ? -2.314 6.731 21.775 1.00 96.25 108 GLU A CA 1
ATOM 746 C C . GLU A 1 108 ? -0.786 6.594 21.884 1.00 96.25 108 GLU A C 1
ATOM 748 O O . GLU A 1 108 ? -0.115 6.272 20.898 1.00 96.25 108 GLU A O 1
ATOM 753 N N . ALA A 1 109 ? -0.213 6.741 23.084 1.00 96.00 109 ALA A N 1
ATOM 754 C CA . ALA A 1 109 ? 1.218 6.529 23.305 1.00 96.00 109 ALA A CA 1
ATOM 755 C C . ALA A 1 109 ? 1.643 5.086 22.982 1.00 96.00 109 ALA A C 1
ATOM 757 O O . ALA A 1 109 ? 2.703 4.856 22.383 1.00 96.00 109 ALA A O 1
ATOM 758 N N . ARG A 1 110 ? 0.808 4.101 23.338 1.00 96.62 110 ARG A N 1
ATOM 759 C CA . ARG A 1 110 ? 1.017 2.689 22.990 1.00 96.62 110 ARG A CA 1
ATOM 760 C C . ARG A 1 110 ? 0.946 2.472 21.481 1.00 96.62 110 ARG A C 1
ATOM 762 O O . ARG A 1 110 ? 1.868 1.873 20.931 1.00 96.62 110 ARG A O 1
ATOM 769 N N . LEU A 1 111 ? -0.094 2.981 20.818 1.00 96.69 111 LEU A N 1
ATOM 770 C CA . LEU A 1 111 ? -0.260 2.927 19.363 1.00 96.69 111 LEU A CA 1
ATOM 771 C C . LEU A 1 111 ? 0.974 3.501 18.661 1.00 96.69 111 LEU A C 1
ATOM 773 O O . LEU A 1 111 ? 1.547 2.838 17.800 1.00 96.69 111 LEU A O 1
ATOM 777 N N . ARG A 1 112 ? 1.433 4.689 19.070 1.00 97.44 112 ARG A N 1
ATOM 778 C CA . ARG A 1 112 ? 2.630 5.333 18.518 1.00 97.44 112 ARG A CA 1
ATOM 779 C C . ARG A 1 112 ? 3.874 4.460 18.671 1.00 97.44 112 ARG A C 1
ATOM 781 O O . ARG A 1 112 ? 4.624 4.309 17.711 1.00 97.44 112 ARG A O 1
ATOM 788 N N . ARG A 1 113 ? 4.102 3.881 19.855 1.00 97.81 113 ARG A N 1
ATOM 789 C CA . ARG A 1 113 ? 5.261 3.008 20.109 1.00 97.81 113 ARG A CA 1
ATOM 790 C C . ARG A 1 113 ? 5.239 1.772 19.211 1.00 97.81 113 ARG A C 1
ATOM 792 O O . ARG A 1 113 ? 6.257 1.445 18.608 1.00 97.81 113 ARG A O 1
ATOM 799 N N . VAL A 1 114 ? 4.085 1.111 19.108 1.00 97.75 114 VAL A N 1
ATOM 800 C CA . VAL A 1 114 ? 3.926 -0.080 18.261 1.00 97.75 114 VAL A CA 1
ATOM 801 C C . VAL A 1 114 ? 4.075 0.286 16.786 1.00 97.75 114 VAL A C 1
ATOM 803 O O . VAL A 1 114 ? 4.754 -0.428 16.060 1.00 97.75 114 VAL A O 1
ATOM 806 N N . PHE A 1 115 ? 3.513 1.415 16.350 1.00 97.38 115 PHE A N 1
ATOM 807 C CA . PHE A 1 115 ? 3.649 1.898 14.978 1.00 97.38 115 PHE A CA 1
ATOM 808 C C . PHE A 1 115 ? 5.107 2.164 14.600 1.00 97.38 115 PHE A C 1
ATOM 810 O O . PHE A 1 115 ? 5.562 1.669 13.574 1.00 97.38 115 PHE A O 1
ATOM 817 N N . VAL A 1 116 ? 5.868 2.865 15.447 1.00 97.62 116 VAL A N 1
ATOM 818 C CA . VAL A 1 116 ? 7.300 3.101 15.203 1.00 97.62 116 VAL A CA 1
ATOM 819 C C . VAL A 1 116 ? 8.079 1.784 15.154 1.00 97.62 11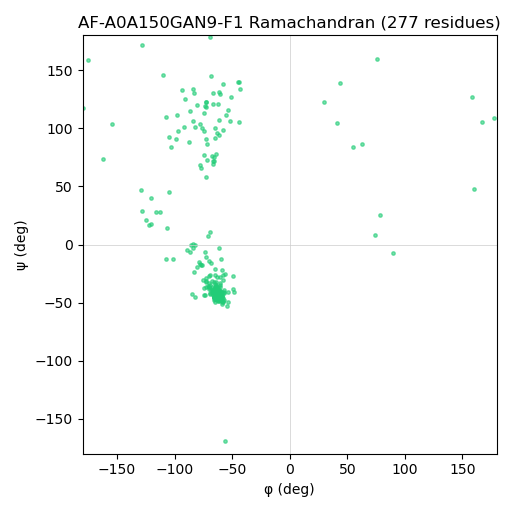6 VAL A C 1
ATOM 821 O O . VAL A 1 116 ? 8.872 1.596 14.239 1.00 97.62 116 VAL A O 1
ATOM 824 N N . GLY A 1 117 ? 7.823 0.852 16.078 1.00 97.75 117 GLY A N 1
ATOM 825 C CA . GLY A 1 117 ? 8.484 -0.459 16.074 1.00 97.75 117 GLY A CA 1
ATOM 826 C C . GLY A 1 117 ? 8.112 -1.330 14.868 1.00 97.75 117 GLY A C 1
ATOM 827 O O . GLY A 1 117 ? 8.937 -2.086 14.369 1.00 97.75 117 GLY A O 1
ATOM 828 N N . LEU A 1 118 ? 6.884 -1.206 14.364 1.00 96.75 118 LEU A N 1
ATOM 829 C CA . LEU A 1 118 ? 6.432 -1.901 13.162 1.00 96.75 118 LEU A CA 1
ATOM 830 C C . LEU A 1 118 ? 7.045 -1.301 11.891 1.00 96.75 118 LEU A C 1
ATOM 832 O O . LEU A 1 118 ? 7.289 -2.035 10.941 1.00 96.75 118 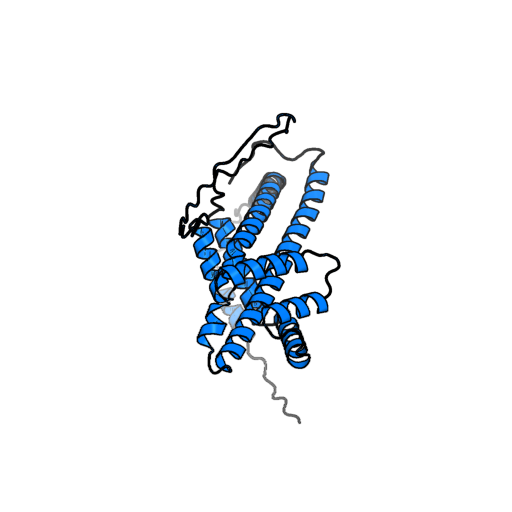LEU A O 1
ATOM 836 N N . MET A 1 119 ? 7.324 0.004 11.884 1.00 96.81 119 MET A N 1
ATOM 837 C CA . MET A 1 119 ? 7.996 0.701 10.784 1.00 96.81 119 MET A CA 1
ATOM 838 C C . MET A 1 119 ? 9.526 0.574 10.814 1.00 96.81 119 MET A C 1
ATOM 840 O O . MET A 1 119 ? 10.188 1.103 9.923 1.00 96.81 119 MET A O 1
ATOM 844 N N . ASP A 1 120 ? 10.097 -0.127 11.796 1.00 97.12 120 ASP A N 1
ATOM 845 C CA . ASP A 1 120 ? 11.519 -0.468 11.805 1.00 97.12 120 ASP A CA 1
ATOM 846 C C . ASP A 1 120 ? 11.825 -1.451 10.654 1.00 97.12 120 ASP A C 1
ATOM 848 O O . ASP A 1 120 ? 11.256 -2.554 10.637 1.00 97.12 120 ASP A O 1
ATOM 852 N N . PRO A 1 121 ? 12.727 -1.105 9.710 1.00 95.81 121 PRO A N 1
ATOM 853 C CA . PRO A 1 121 ? 13.100 -1.972 8.592 1.00 95.81 121 PRO A CA 1
ATOM 854 C C . PRO A 1 121 ? 13.652 -3.341 9.004 1.00 95.81 121 PRO A C 1
ATOM 856 O O . PRO A 1 121 ? 13.540 -4.307 8.247 1.00 95.81 121 PRO A O 1
ATOM 859 N N . SER A 1 122 ? 14.239 -3.441 10.200 1.00 96.81 122 SER A N 1
ATOM 860 C CA . SER A 1 122 ? 14.762 -4.698 10.740 1.00 96.81 122 SER A CA 1
ATOM 861 C C . SER A 1 122 ? 13.657 -5.626 11.268 1.00 96.81 122 SER A C 1
ATOM 863 O O . SER A 1 122 ? 13.855 -6.842 11.402 1.00 96.81 122 SER A O 1
ATOM 865 N N . SER A 1 123 ? 12.457 -5.088 11.517 1.00 97.25 123 SER A N 1
ATOM 866 C CA . SER A 1 123 ? 11.352 -5.846 12.093 1.00 97.25 123 SER A CA 1
ATOM 867 C C . SER A 1 123 ? 10.816 -6.910 11.126 1.00 97.25 123 SER A C 1
ATOM 869 O O . SER A 1 123 ? 10.747 -6.748 9.903 1.00 97.25 123 SER A O 1
ATOM 871 N N . ALA A 1 124 ? 10.395 -8.052 11.675 1.00 96.81 124 ALA A N 1
ATOM 872 C CA . ALA A 1 124 ? 9.735 -9.095 10.887 1.00 96.81 124 ALA A CA 1
ATOM 873 C C . ALA A 1 124 ? 8.388 -8.616 10.308 1.00 96.81 124 ALA A C 1
ATOM 875 O O . ALA A 1 124 ? 8.011 -9.016 9.206 1.00 96.81 124 ALA A O 1
ATOM 876 N N . ALA A 1 125 ? 7.685 -7.731 11.024 1.00 94.69 125 ALA A N 1
ATOM 877 C CA . ALA A 1 125 ? 6.413 -7.163 10.588 1.00 94.69 125 ALA A CA 1
ATOM 878 C C . ALA A 1 125 ? 6.582 -6.273 9.347 1.00 94.69 125 ALA A C 1
ATOM 880 O O . ALA A 1 125 ? 5.874 -6.479 8.360 1.00 94.69 125 ALA A O 1
ATOM 881 N N . PHE A 1 126 ? 7.563 -5.361 9.352 1.00 96.44 126 PHE A N 1
ATOM 882 C CA . PHE A 1 126 ? 7.875 -4.525 8.191 1.00 96.44 126 PHE A CA 1
ATOM 883 C C . PHE A 1 126 ? 8.245 -5.363 6.966 1.00 96.44 126 PHE A C 1
ATOM 885 O O . PHE A 1 126 ? 7.741 -5.117 5.868 1.00 96.44 126 PHE A O 1
ATOM 892 N N . ARG A 1 127 ? 9.084 -6.393 7.151 1.00 97.38 127 ARG A N 1
ATOM 893 C CA . ARG A 1 127 ? 9.455 -7.323 6.072 1.00 97.38 127 ARG A CA 1
ATOM 894 C C . ARG A 1 127 ? 8.242 -8.058 5.508 1.00 97.38 127 ARG A C 1
ATOM 896 O O . ARG A 1 127 ? 8.109 -8.159 4.295 1.00 97.38 127 ARG A O 1
ATOM 903 N N . SER A 1 128 ? 7.330 -8.519 6.364 1.00 96.50 128 SER A N 1
ATOM 904 C CA . SER A 1 128 ? 6.080 -9.162 5.934 1.00 96.50 128 SER A CA 1
ATOM 905 C C . SER A 1 128 ? 5.199 -8.219 5.103 1.00 96.50 128 SER A C 1
ATOM 907 O O . SER A 1 128 ? 4.749 -8.589 4.019 1.00 96.50 128 SER A O 1
ATOM 909 N N . ILE A 1 129 ? 5.016 -6.975 5.561 1.00 95.56 129 ILE A N 1
ATOM 910 C CA . ILE A 1 129 ? 4.254 -5.939 4.844 1.00 95.56 129 ILE A CA 1
ATOM 911 C C . ILE A 1 129 ? 4.899 -5.630 3.490 1.00 95.56 129 ILE A C 1
ATOM 913 O O . ILE A 1 129 ? 4.221 -5.647 2.462 1.00 95.56 129 ILE A O 1
ATOM 917 N N . SER A 1 130 ? 6.212 -5.405 3.479 1.00 96.00 130 SER A N 1
ATOM 918 C CA . SER A 1 130 ? 6.974 -5.102 2.266 1.00 96.00 130 SER A CA 1
ATOM 919 C C . SER A 1 130 ? 6.911 -6.250 1.260 1.00 96.00 130 SER A C 1
ATOM 921 O O . SER A 1 130 ? 6.697 -6.010 0.075 1.00 96.00 130 SER A O 1
ATOM 923 N N . ASN A 1 131 ? 7.004 -7.500 1.724 1.00 96.38 131 ASN A N 1
ATOM 924 C CA . ASN A 1 131 ? 6.868 -8.685 0.878 1.00 96.38 131 ASN A CA 1
ATOM 925 C C . ASN A 1 131 ? 5.455 -8.821 0.300 1.00 96.38 131 ASN A C 1
ATOM 927 O O . ASN A 1 131 ? 5.312 -9.155 -0.874 1.00 96.38 131 ASN A O 1
ATOM 931 N N . ALA A 1 132 ? 4.408 -8.549 1.085 1.00 94.94 132 ALA A N 1
ATOM 932 C CA . ALA A 1 132 ? 3.030 -8.588 0.599 1.00 94.94 132 ALA A CA 1
ATOM 933 C C . ALA A 1 132 ? 2.769 -7.512 -0.470 1.00 94.94 132 ALA A C 1
ATOM 935 O O . ALA A 1 132 ? 2.173 -7.812 -1.505 1.00 94.94 132 ALA A O 1
ATOM 936 N N . LEU A 1 133 ? 3.258 -6.286 -0.250 1.00 94.62 133 LEU A N 1
ATOM 937 C CA . LEU A 1 133 ? 3.177 -5.188 -1.219 1.00 94.62 133 LEU A CA 1
ATOM 938 C C . LEU A 1 133 ? 3.988 -5.489 -2.483 1.00 94.62 133 LEU A C 1
ATOM 940 O O . LEU A 1 133 ? 3.472 -5.340 -3.588 1.00 94.62 133 LEU A O 1
ATOM 944 N N . GLY A 1 134 ? 5.225 -5.963 -2.330 1.00 95.00 134 GLY A N 1
ATOM 945 C CA . GLY A 1 134 ? 6.089 -6.356 -3.441 1.00 95.00 134 GLY A CA 1
ATOM 946 C C . GLY A 1 134 ? 5.474 -7.478 -4.278 1.00 95.00 134 GLY A C 1
ATOM 947 O O . GLY A 1 134 ? 5.399 -7.362 -5.497 1.00 95.00 134 GLY A O 1
ATOM 948 N N . ALA A 1 135 ? 4.944 -8.524 -3.639 1.00 95.44 135 ALA A N 1
ATOM 949 C CA . ALA A 1 135 ? 4.266 -9.614 -4.337 1.00 95.44 135 ALA A CA 1
ATOM 950 C C . ALA A 1 135 ? 3.013 -9.126 -5.081 1.00 95.44 135 ALA A C 1
ATOM 952 O O . ALA A 1 135 ? 2.801 -9.494 -6.234 1.00 95.44 135 ALA A O 1
ATOM 953 N N . ALA A 1 136 ? 2.203 -8.264 -4.458 1.00 92.69 136 ALA A N 1
ATOM 954 C CA . ALA A 1 136 ? 1.029 -7.681 -5.102 1.00 92.69 136 ALA A CA 1
ATOM 955 C C . ALA A 1 136 ? 1.404 -6.801 -6.313 1.00 92.69 136 ALA A C 1
ATOM 957 O O . ALA A 1 136 ? 0.745 -6.879 -7.350 1.00 92.69 136 ALA A O 1
ATOM 958 N N . LEU A 1 137 ? 2.490 -6.023 -6.221 1.00 92.75 137 LEU A N 1
ATOM 959 C CA . LEU A 1 137 ? 3.033 -5.256 -7.347 1.00 92.75 137 LEU A CA 1
ATOM 960 C C . LEU A 1 137 ? 3.495 -6.169 -8.483 1.00 92.75 137 LEU A C 1
ATOM 962 O O . LEU A 1 137 ? 3.088 -5.960 -9.622 1.00 92.75 137 LEU A O 1
ATOM 966 N N . VAL A 1 138 ? 4.281 -7.208 -8.184 1.00 94.44 138 VAL A N 1
ATOM 967 C CA . VAL A 1 138 ? 4.754 -8.176 -9.189 1.00 94.44 138 VAL A CA 1
ATOM 968 C C . VAL A 1 138 ? 3.578 -8.857 -9.888 1.00 94.44 138 VAL A C 1
ATOM 970 O O . VAL A 1 138 ? 3.586 -8.995 -11.109 1.00 94.44 138 VAL A O 1
ATOM 973 N N . VAL A 1 139 ? 2.528 -9.227 -9.153 1.00 93.38 139 VAL A N 1
ATOM 974 C CA . VAL A 1 139 ? 1.301 -9.791 -9.737 1.00 93.38 139 VAL A CA 1
ATOM 975 C C . VAL A 1 139 ? 0.665 -8.815 -10.730 1.00 93.38 139 VAL A C 1
ATOM 977 O O . VAL A 1 139 ? 0.303 -9.219 -11.833 1.00 93.38 139 VAL A O 1
ATOM 980 N N . HIS A 1 140 ? 0.574 -7.528 -10.389 1.00 90.56 140 HIS A N 1
ATOM 981 C CA . HIS A 1 140 ? 0.047 -6.512 -11.304 1.00 90.56 140 HIS A CA 1
ATOM 982 C C . HIS A 1 140 ? 0.945 -6.263 -12.517 1.00 90.56 140 HIS A C 1
ATOM 984 O O . HIS A 1 140 ? 0.434 -6.048 -13.614 1.00 90.56 140 HIS A O 1
ATOM 990 N N . MET A 1 141 ? 2.264 -6.308 -12.337 1.00 89.50 141 MET A N 1
ATOM 991 C CA . MET A 1 141 ? 3.219 -6.120 -13.426 1.00 89.50 141 MET A CA 1
ATOM 992 C C . MET A 1 141 ? 3.238 -7.307 -14.399 1.00 89.50 141 MET A C 1
ATOM 994 O O . MET A 1 141 ? 3.391 -7.109 -15.598 1.00 89.50 141 MET A O 1
ATOM 998 N N . THR A 1 142 ? 3.057 -8.532 -13.898 1.00 92.25 142 THR A N 1
ATOM 999 C CA . THR A 1 142 ? 3.138 -9.769 -14.698 1.00 92.25 142 THR A CA 1
ATOM 1000 C C . THR A 1 142 ? 1.829 -10.123 -15.393 1.00 92.25 142 THR A C 1
ATOM 1002 O O . THR A 1 142 ? 1.836 -10.499 -16.561 1.00 92.25 142 THR A O 1
ATOM 1005 N N . LEU A 1 143 ? 0.696 -9.993 -14.700 1.00 90.31 143 LEU A N 1
ATOM 1006 C CA . LEU A 1 143 ? -0.627 -10.294 -15.260 1.00 90.31 143 LEU A CA 1
ATOM 1007 C C . LEU A 1 143 ? -1.249 -9.097 -15.992 1.00 90.31 143 LEU A C 1
ATOM 1009 O O . LEU A 1 143 ? -2.306 -9.230 -16.609 1.00 90.31 143 LEU A O 1
ATOM 1013 N N . GLY A 1 144 ? -0.591 -7.939 -15.920 1.00 81.69 144 GLY A N 1
ATOM 1014 C CA . GLY A 1 144 ? -1.066 -6.680 -16.464 1.00 81.69 144 GLY A CA 1
ATOM 1015 C C . GLY A 1 144 ? -2.169 -6.048 -15.618 1.00 81.69 144 GLY A C 1
ATOM 1016 O O . GLY A 1 144 ? -2.877 -6.685 -14.831 1.00 81.69 144 GLY A O 1
ATOM 1017 N N . THR A 1 145 ? -2.342 -4.745 -15.805 1.00 69.69 145 THR A N 1
ATOM 1018 C CA . THR A 1 145 ? -3.545 -4.060 -15.357 1.00 69.69 145 THR A CA 1
ATOM 1019 C C . THR A 1 145 ? -4.571 -4.189 -16.476 1.00 69.69 145 THR A C 1
ATOM 1021 O O . THR A 1 145 ? -4.395 -3.664 -17.573 1.00 69.69 145 THR A O 1
ATOM 1024 N N . THR A 1 146 ? -5.675 -4.894 -16.227 1.00 62.66 146 THR A N 1
ATOM 1025 C CA . THR A 1 146 ? -6.864 -4.752 -17.074 1.00 62.66 146 THR A CA 1
ATOM 1026 C C . THR A 1 146 ? -7.463 -3.389 -16.752 1.00 62.66 146 THR A C 1
ATOM 1028 O O . THR A 1 146 ? -8.439 -3.294 -16.009 1.00 62.66 146 THR A O 1
ATOM 1031 N N . ALA A 1 147 ? -6.811 -2.314 -17.199 1.00 56.41 147 ALA A N 1
ATOM 1032 C CA . ALA A 1 147 ? -7.382 -0.983 -17.135 1.00 56.41 147 ALA A CA 1
ATOM 1033 C C . ALA A 1 147 ? -8.720 -1.077 -17.863 1.00 56.41 147 ALA A C 1
ATOM 1035 O O . ALA A 1 147 ? -8.745 -1.361 -19.060 1.00 56.41 147 ALA A O 1
ATOM 1036 N N . ALA A 1 148 ? -9.822 -0.953 -17.121 1.00 51.06 148 ALA A N 1
ATOM 1037 C CA . ALA A 1 148 ? -11.148 -1.003 -17.705 1.00 51.06 148 ALA A CA 1
ATOM 1038 C C . ALA A 1 148 ? -11.185 0.040 -18.837 1.00 51.06 148 ALA A C 1
ATOM 1040 O O . ALA A 1 148 ? -10.998 1.230 -18.561 1.00 51.06 148 ALA A O 1
ATOM 1041 N N . PRO A 1 149 ? -11.349 -0.375 -20.105 1.00 44.16 149 PRO A N 1
ATOM 1042 C CA . PRO A 1 149 ? -11.338 0.544 -21.230 1.00 44.16 149 PRO A CA 1
ATOM 1043 C C . PRO A 1 149 ? -12.640 1.348 -21.186 1.00 44.16 149 PRO A C 1
ATOM 1045 O O . PRO A 1 149 ? -13.638 0.928 -21.759 1.00 44.16 149 PRO A O 1
ATOM 1048 N N . GLY A 1 150 ? -12.693 2.456 -20.440 1.00 50.62 150 GLY A N 1
ATOM 1049 C CA . GLY A 1 150 ? -13.954 3.198 -20.356 1.00 50.62 150 GLY A CA 1
ATOM 1050 C C . GLY A 1 150 ? -14.170 4.161 -19.197 1.00 50.62 150 GLY A C 1
ATOM 1051 O O . GLY A 1 150 ? -15.257 4.179 -18.635 1.00 50.62 150 GLY A O 1
ATOM 1052 N N . SER A 1 151 ? -13.216 5.034 -18.889 1.00 45.69 151 SER A N 1
ATOM 1053 C CA . SER A 1 151 ? -13.572 6.359 -18.355 1.00 45.69 151 SER A CA 1
ATOM 1054 C C . SER A 1 151 ? -12.864 7.449 -19.147 1.00 45.69 151 SER A C 1
ATOM 1056 O O . SER A 1 151 ? -12.278 8.378 -18.597 1.00 45.69 151 SER A O 1
ATOM 1058 N N . GLY A 1 152 ? -12.923 7.322 -20.474 1.00 44.09 152 GLY A N 1
ATOM 1059 C CA . GLY A 1 152 ? -12.762 8.451 -21.374 1.00 44.09 152 GLY A CA 1
ATOM 1060 C C . GLY A 1 152 ? -13.944 9.399 -21.202 1.00 44.09 152 GLY A C 1
ATOM 1061 O O . GLY A 1 152 ? -14.777 9.526 -22.093 1.00 44.09 152 GLY A O 1
ATOM 1062 N N . THR A 1 153 ? -14.029 10.084 -20.062 1.00 43.34 153 THR A N 1
ATOM 1063 C CA . THR A 1 153 ? -14.553 11.444 -20.082 1.00 43.34 153 THR A CA 1
ATOM 1064 C C . THR A 1 153 ? -13.545 12.233 -20.895 1.00 43.34 153 THR A C 1
ATOM 1066 O O . THR A 1 153 ? -12.525 12.687 -20.376 1.00 43.34 153 THR A O 1
ATOM 1069 N N . ALA A 1 154 ? -13.791 12.310 -22.203 1.00 37.75 154 ALA A N 1
ATOM 1070 C CA . ALA A 1 154 ? -13.169 13.314 -23.042 1.00 37.75 154 ALA A CA 1
ATOM 1071 C C . ALA A 1 154 ? -13.263 14.661 -22.305 1.00 37.75 154 ALA A C 1
ATOM 1073 O O . ALA A 1 154 ? -14.296 14.918 -21.675 1.00 37.75 154 ALA A O 1
ATOM 1074 N N . PRO A 1 155 ? -12.228 15.514 -22.338 1.00 42.34 155 PRO A N 1
ATOM 1075 C CA . PRO A 1 155 ? -12.341 16.863 -21.813 1.00 42.34 155 PRO A CA 1
ATOM 1076 C C . PRO A 1 155 ? -13.425 17.581 -22.621 1.00 42.34 155 PRO A C 1
ATOM 1078 O O . PRO A 1 155 ? -13.186 18.101 -23.708 1.00 42.34 155 PRO A O 1
ATOM 1081 N N . THR A 1 156 ? -14.658 17.573 -22.117 1.00 45.16 156 THR A N 1
ATOM 1082 C CA . THR A 1 156 ? -15.709 18.469 -22.574 1.00 45.16 156 THR A CA 1
ATOM 1083 C C . THR A 1 156 ? -15.231 19.872 -22.245 1.00 45.16 156 THR A C 1
ATOM 1085 O O . THR A 1 156 ? -15.368 20.338 -21.115 1.00 45.16 156 THR A O 1
ATOM 1088 N N . HIS A 1 157 ? -14.633 20.538 -23.232 1.00 41.50 157 HIS A N 1
ATOM 1089 C CA . HIS A 1 157 ? -14.515 21.984 -23.243 1.00 41.50 157 HIS A CA 1
ATOM 1090 C C . HIS A 1 157 ? -15.934 22.549 -23.168 1.00 41.50 157 HIS A C 1
ATOM 1092 O O . HIS A 1 157 ? -16.671 22.573 -24.152 1.00 41.50 157 HIS A O 1
ATOM 1098 N N . GLY A 1 158 ? -16.334 22.927 -21.955 1.00 43.88 158 GLY A N 1
ATOM 1099 C CA . GLY A 1 158 ? -17.611 23.559 -21.682 1.00 43.88 158 GLY A CA 1
ATOM 1100 C C . GLY A 1 158 ? -17.714 24.880 -22.433 1.00 43.88 158 GLY A C 1
ATOM 1101 O O . GLY A 1 158 ? -17.084 25.866 -22.061 1.00 43.88 158 GLY A O 1
ATOM 1102 N N . SER A 1 159 ? -18.540 24.887 -23.476 1.00 48.62 159 SER A N 1
ATOM 1103 C CA . SER A 1 159 ? -19.215 26.085 -23.957 1.00 48.62 159 SER A CA 1
ATOM 1104 C C . SER A 1 159 ? -20.428 26.317 -23.054 1.00 48.62 159 SER A C 1
ATOM 1106 O O . SER A 1 159 ? -21.280 25.440 -22.898 1.00 48.62 159 SER A O 1
ATOM 1108 N N . ALA A 1 160 ? -20.459 27.468 -22.388 1.00 52.38 160 ALA A N 1
ATOM 1109 C CA . ALA A 1 160 ? -21.532 27.872 -21.494 1.00 52.38 160 ALA A CA 1
ATOM 1110 C C . ALA A 1 160 ? -22.701 28.484 -22.281 1.00 52.38 160 ALA A C 1
ATOM 1112 O O . ALA A 1 160 ? -22.478 29.404 -23.062 1.00 52.38 160 ALA A O 1
ATOM 1113 N N . ALA A 1 161 ? -23.930 28.022 -22.018 1.00 46.25 161 ALA A N 1
ATOM 1114 C CA . ALA A 1 161 ? -25.094 28.840 -21.632 1.00 46.25 161 ALA A CA 1
ATOM 1115 C C . ALA A 1 161 ? -26.423 28.121 -21.928 1.00 46.25 161 ALA A C 1
ATOM 1117 O O . ALA A 1 161 ? -26.706 27.745 -23.062 1.00 46.25 161 ALA A O 1
ATOM 1118 N N . GLY A 1 162 ? -27.279 28.019 -20.909 1.00 44.88 162 GLY A N 1
ATOM 1119 C CA . GLY A 1 162 ? -28.694 27.689 -21.077 1.00 44.88 162 GLY A CA 1
ATOM 1120 C C . GLY A 1 162 ? -29.378 27.329 -19.756 1.00 44.88 162 GLY A C 1
ATOM 1121 O O . GLY A 1 162 ? -29.146 26.234 -19.249 1.00 44.88 162 GLY A O 1
ATOM 1122 N N . PRO A 1 163 ? -30.213 28.214 -19.178 1.00 64.38 163 PRO A N 1
ATOM 1123 C CA . PRO A 1 163 ? -31.027 27.896 -18.015 1.00 64.38 163 PRO A CA 1
ATOM 1124 C C . PRO A 1 163 ? -32.422 27.417 -18.441 1.00 64.38 163 PRO A C 1
ATOM 1126 O O . PRO A 1 163 ? -33.101 28.067 -19.233 1.00 64.38 163 PRO A O 1
ATOM 1129 N N . GLY A 1 164 ? -32.885 26.311 -17.860 1.00 46.00 164 GLY A N 1
ATOM 1130 C CA . GLY A 1 164 ? -34.281 25.898 -17.970 1.00 46.00 164 GLY A CA 1
ATOM 1131 C C . GLY A 1 164 ? -34.578 24.567 -17.282 1.00 46.00 164 GLY A C 1
ATOM 1132 O O . GLY A 1 164 ? -34.152 23.539 -17.779 1.00 46.00 164 GLY A O 1
ATOM 1133 N N . SER A 1 165 ? -35.302 24.647 -16.151 1.00 46.53 165 SER A N 1
ATOM 1134 C CA . SER A 1 165 ? -36.500 23.858 -15.766 1.00 46.53 165 SER A CA 1
ATOM 1135 C C . SER A 1 165 ? -36.505 22.333 -16.018 1.00 46.53 165 SER A C 1
ATOM 1137 O O . SER A 1 165 ? -36.210 21.887 -17.109 1.00 46.53 165 SER A O 1
ATOM 1139 N N . SER A 1 166 ? -36.990 21.424 -15.172 1.00 49.09 166 SER A N 1
ATOM 1140 C CA . SER A 1 166 ? -37.532 21.367 -13.812 1.00 49.09 166 SER A CA 1
ATOM 1141 C C . SER A 1 166 ? -37.779 19.873 -13.502 1.00 49.09 166 SER A C 1
ATOM 1143 O O . SER A 1 166 ? -37.901 19.055 -14.408 1.00 49.09 166 SER A O 1
ATOM 1145 N N . ALA A 1 167 ? -37.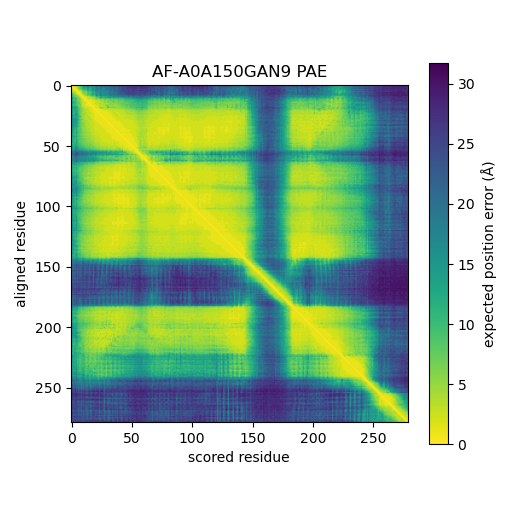848 19.544 -12.209 1.00 49.69 167 ALA A N 1
ATOM 1146 C CA . ALA A 1 167 ? -38.640 18.472 -11.591 1.00 49.69 167 ALA A CA 1
ATOM 1147 C C . ALA A 1 167 ? -38.740 17.084 -12.276 1.00 49.69 167 ALA A C 1
ATOM 1149 O O . ALA A 1 167 ? -39.575 16.840 -13.139 1.00 49.69 167 ALA A O 1
ATOM 1150 N N . GLY A 1 168 ? -38.015 16.108 -11.718 1.00 40.09 168 GLY A N 1
ATOM 1151 C CA . GLY A 1 168 ? -38.216 14.681 -11.988 1.00 40.09 168 GLY A CA 1
ATOM 1152 C C . GLY A 1 168 ? -37.564 13.811 -10.918 1.00 40.09 168 GLY A C 1
ATOM 1153 O O . GLY A 1 168 ? -36.499 13.242 -11.124 1.00 40.09 168 GLY A O 1
ATOM 1154 N N . ARG A 1 169 ? -38.173 13.759 -9.729 1.00 52.91 169 ARG A N 1
ATOM 1155 C CA . ARG A 1 169 ? -37.706 12.980 -8.574 1.00 52.91 169 ARG A CA 1
ATOM 1156 C C . ARG A 1 169 ? -37.999 11.494 -8.818 1.00 52.91 169 ARG A C 1
ATOM 1158 O O . ARG A 1 169 ? -39.118 11.054 -8.580 1.00 52.91 169 ARG A O 1
ATOM 1165 N N . SER A 1 170 ? -37.007 10.727 -9.276 1.00 43.88 170 SER A N 1
ATOM 1166 C CA . SER A 1 170 ? -37.080 9.259 -9.284 1.00 43.88 170 SER A CA 1
ATOM 1167 C C . SER A 1 170 ? -36.354 8.704 -8.057 1.00 43.88 170 SER A C 1
ATOM 1169 O O . SER A 1 170 ? -35.145 8.850 -7.894 1.00 43.88 170 SER A O 1
ATOM 1171 N N . VAL A 1 171 ? -37.127 8.132 -7.132 1.00 53.59 171 VAL A N 1
ATOM 1172 C CA . VAL A 1 171 ? -36.613 7.345 -6.008 1.00 53.59 171 VAL A CA 1
ATOM 1173 C C . VAL A 1 171 ? -36.475 5.917 -6.519 1.00 53.59 171 VAL A C 1
ATOM 1175 O O . VAL A 1 171 ? -37.414 5.130 -6.462 1.00 53.59 171 VAL A O 1
ATOM 1178 N N . GLY A 1 172 ? -35.315 5.616 -7.096 1.00 42.41 172 GLY A N 1
ATOM 1179 C CA . GLY A 1 172 ? -34.896 4.256 -7.408 1.00 42.41 172 GLY A CA 1
ATOM 1180 C C . GLY A 1 172 ? -33.995 3.746 -6.292 1.00 42.41 172 GLY A C 1
ATOM 1181 O O . GLY A 1 172 ? -32.805 4.042 -6.274 1.00 42.41 172 GLY A O 1
ATOM 1182 N N . THR A 1 173 ? -34.542 2.985 -5.348 1.00 46.62 173 THR A N 1
ATOM 1183 C CA . THR A 1 173 ? -33.746 2.184 -4.409 1.00 46.62 173 THR A CA 1
ATOM 1184 C C . THR A 1 173 ? -33.193 0.969 -5.146 1.00 46.62 173 THR A C 1
ATOM 1186 O O . THR A 1 173 ? -33.706 -0.142 -5.021 1.00 46.62 173 THR A O 1
ATOM 1189 N N . SER A 1 174 ? -32.150 1.174 -5.946 1.00 41.56 174 SER A N 1
ATOM 1190 C CA . SER A 1 174 ? -31.308 0.078 -6.405 1.00 41.56 174 SER A CA 1
ATOM 1191 C C . SER A 1 174 ? -30.400 -0.322 -5.247 1.00 41.56 174 SER A C 1
ATOM 1193 O O . SER A 1 174 ? -29.387 0.328 -4.987 1.00 41.56 174 SER A O 1
ATOM 1195 N N . SER A 1 175 ? -30.759 -1.406 -4.557 1.00 45.16 175 SER A N 1
ATOM 1196 C CA . SER A 1 175 ? -29.805 -2.228 -3.808 1.00 45.16 175 SER A CA 1
ATOM 1197 C C . SER A 1 175 ? -28.864 -2.876 -4.829 1.00 45.16 175 SER A C 1
ATOM 1199 O O . SER A 1 175 ? -28.987 -4.036 -5.205 1.00 45.16 175 SER A O 1
ATOM 1201 N N . GLY A 1 176 ? -27.996 -2.047 -5.402 1.00 38.62 176 GLY A N 1
ATOM 1202 C CA . GLY A 1 176 ? -26.918 -2.473 -6.262 1.00 38.62 176 GLY A CA 1
ATOM 1203 C C . GLY A 1 176 ? -25.789 -2.889 -5.350 1.00 38.62 176 GLY A C 1
ATOM 1204 O O . GLY A 1 176 ? -25.071 -2.041 -4.831 1.00 38.62 176 GLY A O 1
ATOM 1205 N N . THR A 1 177 ? -25.623 -4.193 -5.157 1.00 43.03 177 THR A N 1
ATOM 1206 C CA . THR A 1 177 ? -24.334 -4.758 -4.770 1.00 43.03 177 THR A CA 1
ATOM 1207 C C . THR A 1 177 ? -23.373 -4.486 -5.925 1.00 43.03 177 THR A C 1
ATOM 1209 O O . THR A 1 177 ? -23.106 -5.340 -6.763 1.00 43.03 177 THR A O 1
ATOM 1212 N N . THR A 1 178 ? -22.884 -3.252 -6.023 1.00 42.69 178 THR A N 1
ATOM 1213 C CA . THR A 1 178 ? -21.781 -2.883 -6.901 1.00 42.69 178 THR A CA 1
ATOM 1214 C C . THR A 1 178 ? -20.492 -3.361 -6.245 1.00 42.69 178 THR A C 1
ATOM 1216 O O . THR A 1 178 ? -19.595 -2.595 -5.906 1.00 42.69 178 THR A O 1
ATOM 1219 N N . THR A 1 179 ? -20.350 -4.683 -6.128 1.00 52.00 179 THR A N 1
ATOM 1220 C CA . THR A 1 179 ? -19.042 -5.327 -6.232 1.00 52.00 179 THR A CA 1
ATOM 1221 C C . THR A 1 179 ? -18.576 -5.130 -7.669 1.00 52.00 179 THR A C 1
ATOM 1223 O O . THR A 1 179 ? -18.613 -6.042 -8.493 1.00 52.00 179 THR A O 1
ATOM 1226 N N . GLY A 1 180 ? -18.207 -3.887 -7.986 1.00 47.00 180 GLY A N 1
ATOM 1227 C CA . GLY A 1 180 ? -17.499 -3.499 -9.191 1.00 47.00 180 GLY A CA 1
ATOM 1228 C C . GLY A 1 180 ? -16.119 -4.127 -9.138 1.00 47.00 180 GLY A C 1
ATOM 1229 O O . GLY A 1 180 ? -15.130 -3.469 -8.834 1.00 47.00 180 GLY A O 1
ATOM 1230 N N . SER A 1 181 ? -16.079 -5.430 -9.399 1.00 50.75 181 SER A N 1
ATOM 1231 C CA . SER A 1 181 ? -14.882 -6.234 -9.594 1.00 50.75 181 SER A CA 1
ATOM 1232 C C . SER A 1 181 ? -14.270 -5.893 -10.955 1.00 50.75 181 SER A C 1
ATOM 1234 O O . SER A 1 181 ? -14.136 -6.742 -11.828 1.00 50.75 181 SER A O 1
ATOM 1236 N N . GLY A 1 182 ? -13.932 -4.616 -11.149 1.00 55.12 182 GLY A N 1
ATOM 1237 C CA . GLY A 1 182 ? -13.114 -4.147 -12.267 1.00 55.12 182 GLY A CA 1
ATOM 1238 C C . GLY A 1 182 ? -11.637 -4.518 -12.102 1.00 55.12 182 GLY A C 1
ATOM 1239 O O . GLY A 1 182 ? -10.844 -4.323 -13.016 1.00 55.12 182 GLY A O 1
ATOM 1240 N N . GLY A 1 183 ? -11.251 -5.072 -10.948 1.00 65.38 183 GLY A N 1
ATOM 1241 C CA . GLY A 1 183 ? -9.959 -5.720 -10.782 1.00 65.38 183 GLY A CA 1
ATOM 1242 C C . GLY A 1 183 ? -10.030 -7.099 -11.416 1.00 65.38 183 GLY A C 1
ATOM 1243 O O . GLY A 1 183 ? -10.629 -7.993 -10.828 1.00 65.38 183 GLY A O 1
ATOM 1244 N N . GLY A 1 184 ? -9.451 -7.276 -12.606 1.00 85.38 184 GLY A N 1
ATOM 1245 C CA . GLY A 1 184 ? -9.278 -8.596 -13.217 1.00 85.38 184 GLY A CA 1
ATOM 1246 C C . GLY A 1 184 ? -8.507 -9.570 -12.310 1.00 85.38 184 GLY A C 1
ATOM 1247 O O . GLY A 1 184 ? -8.237 -9.292 -11.142 1.00 85.38 184 GLY A O 1
ATOM 1248 N N . VAL A 1 185 ? -8.093 -10.719 -12.849 1.00 90.12 185 VAL A N 1
ATOM 1249 C CA . VAL A 1 185 ? -7.410 -11.786 -12.081 1.00 90.12 185 VAL A CA 1
ATOM 1250 C C . VAL A 1 185 ? -6.247 -11.250 -11.224 1.00 90.12 185 VAL A C 1
ATOM 1252 O O . VAL A 1 185 ? -6.103 -11.640 -10.065 1.00 90.12 185 VAL A O 1
ATOM 1255 N N . ALA A 1 186 ? -5.486 -10.282 -11.749 1.00 89.06 186 ALA A N 1
ATOM 1256 C CA . ALA A 1 186 ? -4.414 -9.595 -11.030 1.00 89.06 186 ALA A CA 1
ATOM 1257 C C . ALA A 1 186 ? -4.896 -8.861 -9.766 1.00 89.06 186 ALA A C 1
ATOM 1259 O O . ALA A 1 186 ? -4.297 -8.999 -8.703 1.00 89.06 186 ALA A O 1
ATOM 1260 N N . GLY A 1 187 ? -6.003 -8.118 -9.862 1.00 89.19 187 GLY A N 1
ATOM 1261 C CA . GLY A 1 187 ? -6.568 -7.369 -8.739 1.00 89.19 187 GLY A CA 1
ATOM 1262 C C . GLY A 1 187 ? -7.095 -8.281 -7.635 1.00 89.19 187 GLY A C 1
ATOM 1263 O O . GLY A 1 187 ? -6.866 -8.011 -6.458 1.00 89.19 187 GLY A O 1
ATOM 1264 N N . ALA A 1 188 ? -7.736 -9.396 -7.998 1.00 90.69 188 ALA A N 1
ATOM 1265 C CA . ALA A 1 188 ? -8.190 -10.392 -7.027 1.00 90.69 188 ALA A CA 1
ATOM 1266 C C . ALA A 1 188 ? -7.010 -11.062 -6.297 1.00 90.69 188 ALA A C 1
ATOM 1268 O O . ALA A 1 188 ? -7.030 -11.190 -5.071 1.00 90.69 188 ALA A O 1
ATOM 1269 N N . ALA A 1 189 ? -5.958 -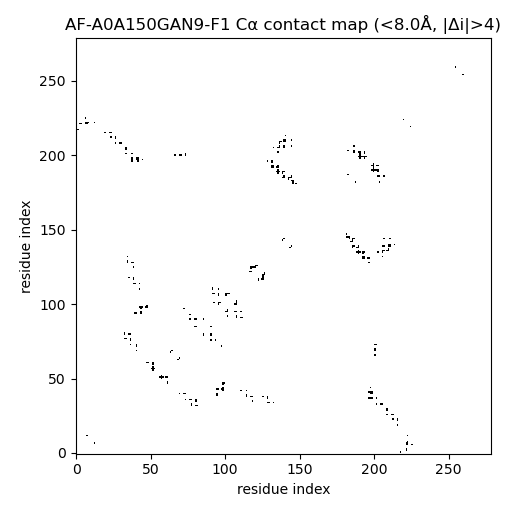11.437 -7.031 1.00 92.44 189 ALA A N 1
ATOM 1270 C CA . ALA A 1 189 ? -4.751 -12.024 -6.456 1.00 92.44 189 ALA A CA 1
ATOM 1271 C C . ALA A 1 189 ? -3.997 -11.034 -5.547 1.00 92.44 189 ALA A C 1
ATOM 1273 O O . ALA A 1 189 ? -3.629 -11.386 -4.425 1.00 92.44 189 ALA A O 1
ATOM 1274 N N . ALA A 1 190 ? -3.837 -9.778 -5.975 1.00 91.50 190 ALA A N 1
ATOM 1275 C CA . ALA A 1 190 ? -3.249 -8.718 -5.159 1.00 91.50 190 ALA A CA 1
ATOM 1276 C C . ALA A 1 190 ? -4.063 -8.463 -3.881 1.00 91.50 190 ALA A C 1
ATOM 1278 O O . ALA A 1 190 ? -3.503 -8.428 -2.785 1.00 91.50 190 ALA A O 1
ATOM 1279 N N . ALA A 1 191 ? -5.393 -8.371 -3.985 1.00 91.62 191 ALA A N 1
ATOM 1280 C CA . ALA A 1 191 ? -6.271 -8.213 -2.828 1.00 91.62 191 ALA A CA 1
ATOM 1281 C C . ALA A 1 191 ? -6.161 -9.390 -1.844 1.00 91.62 191 ALA A C 1
ATOM 1283 O O . ALA A 1 191 ? -6.195 -9.170 -0.632 1.00 91.62 191 ALA A O 1
ATOM 1284 N N . ALA A 1 192 ? -5.987 -10.621 -2.336 1.00 93.12 192 ALA A N 1
ATOM 1285 C CA . ALA A 1 192 ? -5.780 -11.800 -1.497 1.00 93.12 192 ALA A CA 1
ATOM 1286 C C . ALA A 1 192 ? -4.431 -11.765 -0.756 1.00 93.12 192 ALA A C 1
ATOM 1288 O O . ALA A 1 192 ? -4.375 -12.083 0.433 1.00 93.12 192 ALA A O 1
ATOM 1289 N N . LEU A 1 193 ? -3.353 -11.339 -1.425 1.00 93.56 193 LEU A N 1
ATOM 1290 C CA . LEU A 1 193 ? -2.033 -11.167 -0.805 1.00 93.56 193 LEU A CA 1
ATOM 1291 C C . LEU A 1 193 ? -2.064 -10.088 0.285 1.00 93.56 193 LEU A C 1
ATOM 1293 O O . LEU A 1 193 ? -1.630 -10.332 1.410 1.00 93.56 193 LEU A O 1
ATOM 1297 N N . LEU A 1 194 ? -2.656 -8.931 -0.019 1.00 91.62 194 LEU A N 1
ATOM 1298 C CA . LEU A 1 194 ? -2.803 -7.816 0.920 1.00 91.62 194 LEU A CA 1
ATOM 1299 C C . LEU A 1 194 ? -3.802 -8.118 2.046 1.00 91.62 194 LEU A C 1
ATOM 1301 O O . LEU A 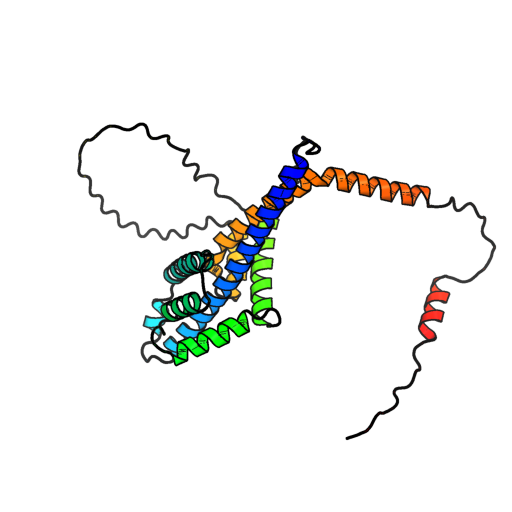1 194 ? -3.680 -7.595 3.153 1.00 91.62 194 LEU A O 1
ATOM 1305 N N . GLY A 1 195 ? -4.775 -8.997 1.802 1.00 90.12 195 GLY A N 1
ATOM 1306 C CA . GLY A 1 195 ? -5.724 -9.465 2.811 1.00 90.12 195 GLY A CA 1
ATOM 1307 C C . GLY A 1 195 ? -5.044 -10.124 4.013 1.00 90.12 195 GLY A C 1
ATOM 1308 O O . GLY A 1 195 ? -5.527 -9.971 5.133 1.00 90.12 195 GLY A O 1
ATOM 1309 N N . ARG A 1 196 ? -3.881 -10.763 3.816 1.00 91.38 196 ARG A N 1
ATOM 1310 C CA . ARG A 1 196 ? -3.084 -11.384 4.893 1.00 91.38 196 ARG A CA 1
ATOM 1311 C C . ARG A 1 196 ? -2.541 -10.371 5.902 1.00 91.38 196 ARG A C 1
ATOM 1313 O O . ARG A 1 196 ? -2.322 -10.724 7.054 1.00 91.38 196 ARG A O 1
ATOM 1320 N N . VAL A 1 197 ? -2.353 -9.124 5.474 1.00 91.06 197 VAL A N 1
ATOM 1321 C CA . VAL A 1 197 ? -1.926 -7.996 6.319 1.00 91.06 197 VAL A CA 1
ATOM 1322 C C . VAL A 1 197 ? -3.077 -7.019 6.599 1.00 91.06 197 VAL A C 1
ATOM 1324 O O . VAL A 1 197 ? -2.854 -5.900 7.043 1.00 91.06 197 VAL A O 1
ATOM 1327 N N . GLY A 1 198 ? -4.327 -7.421 6.333 1.00 85.94 198 GLY A N 1
ATOM 1328 C CA . GLY A 1 198 ? -5.518 -6.603 6.587 1.00 85.94 198 GLY A CA 1
ATOM 1329 C C . GLY A 1 198 ? -5.734 -5.442 5.607 1.00 85.94 198 GLY A C 1
ATOM 1330 O O . GLY A 1 198 ? -6.648 -4.642 5.810 1.00 85.94 198 GLY A O 1
ATOM 1331 N N . ALA A 1 199 ? -4.952 -5.364 4.527 1.00 87.94 199 ALA A N 1
ATOM 1332 C CA . ALA A 1 199 ? -4.885 -4.211 3.630 1.00 87.94 199 ALA A CA 1
ATOM 1333 C C . ALA A 1 199 ? -5.441 -4.477 2.221 1.00 87.94 199 ALA A C 1
ATOM 1335 O O . ALA A 1 199 ? -5.041 -3.838 1.253 1.00 87.94 199 ALA A O 1
ATOM 1336 N N . SER A 1 200 ? -6.398 -5.400 2.083 1.00 87.75 200 SER A N 1
ATOM 1337 C CA . SER A 1 200 ? -7.006 -5.741 0.783 1.00 87.75 200 SER A CA 1
ATOM 1338 C C . SER A 1 200 ? -7.617 -4.542 0.041 1.00 87.75 200 SER A C 1
ATOM 1340 O O . SER A 1 200 ? -7.698 -4.559 -1.184 1.00 87.75 200 SER A O 1
ATOM 1342 N N . GLY A 1 201 ? -8.012 -3.489 0.765 1.00 83.56 201 GLY A N 1
ATOM 1343 C CA . GLY A 1 201 ? -8.535 -2.245 0.193 1.00 83.56 201 GLY A CA 1
ATOM 1344 C C . GLY A 1 201 ? -7.511 -1.407 -0.583 1.00 83.56 201 GLY A C 1
ATOM 1345 O O . GLY A 1 201 ? -7.935 -0.560 -1.359 1.00 83.56 201 GLY A O 1
ATOM 1346 N N . LEU A 1 202 ? -6.207 -1.664 -0.418 1.00 85.81 202 LEU A N 1
ATOM 1347 C CA . LEU A 1 202 ? -5.122 -0.984 -1.143 1.00 85.81 202 LEU A CA 1
ATOM 1348 C C . LEU A 1 202 ? -4.835 -1.587 -2.523 1.00 85.81 202 LEU A C 1
ATOM 1350 O O . LEU A 1 202 ? -3.985 -1.075 -3.247 1.00 85.81 202 LEU A O 1
ATOM 1354 N N . ALA A 1 203 ? -5.512 -2.673 -2.913 1.00 89.00 203 ALA A N 1
ATOM 1355 C CA . ALA A 1 203 ? -5.276 -3.312 -4.208 1.00 89.00 203 ALA A CA 1
ATOM 1356 C C . ALA A 1 203 ? -5.381 -2.338 -5.410 1.00 89.00 203 ALA A C 1
ATOM 1358 O O . ALA A 1 203 ? -4.513 -2.406 -6.280 1.00 89.00 203 ALA A O 1
ATOM 1359 N N . PRO A 1 204 ? -6.346 -1.393 -5.472 1.00 87.69 204 PRO A N 1
ATOM 1360 C CA . PRO A 1 204 ? -6.393 -0.397 -6.546 1.00 87.69 204 PRO A CA 1
ATOM 1361 C C . PRO A 1 204 ? -5.178 0.541 -6.566 1.00 87.69 204 PRO A C 1
ATOM 1363 O O . PRO A 1 204 ? -4.655 0.841 -7.638 1.00 87.69 204 PRO A O 1
ATOM 1366 N N . ASP A 1 205 ? -4.695 0.972 -5.399 1.00 87.44 205 ASP A N 1
ATOM 1367 C CA . ASP A 1 205 ? -3.536 1.865 -5.291 1.00 87.44 205 ASP A CA 1
ATOM 1368 C C . ASP A 1 205 ? -2.236 1.146 -5.683 1.00 87.44 205 ASP A C 1
ATOM 1370 O O . ASP A 1 205 ? -1.386 1.703 -6.383 1.00 87.44 205 ASP A O 1
ATOM 1374 N N . VAL A 1 206 ? -2.108 -0.130 -5.302 1.00 88.50 206 VAL A N 1
ATOM 1375 C CA . VAL A 1 206 ? -1.012 -1.006 -5.738 1.00 88.50 206 VAL A CA 1
ATOM 1376 C C . VAL A 1 206 ? -1.059 -1.221 -7.253 1.00 88.50 206 VAL A C 1
ATOM 1378 O O . VAL A 1 206 ? -0.022 -1.131 -7.907 1.00 88.50 206 VAL A O 1
ATOM 1381 N N . ALA A 1 207 ? -2.242 -1.428 -7.838 1.00 89.31 207 ALA A N 1
ATOM 1382 C CA . ALA A 1 207 ? -2.403 -1.529 -9.289 1.00 89.31 207 ALA A CA 1
ATOM 1383 C C . ALA A 1 207 ? -1.969 -0.239 -10.007 1.00 89.31 207 ALA A C 1
ATOM 1385 O O . ALA A 1 207 ? -1.263 -0.298 -11.016 1.00 89.31 207 ALA A O 1
ATOM 1386 N N . ALA A 1 208 ? -2.343 0.928 -9.472 1.00 85.81 208 ALA A N 1
ATOM 1387 C CA . ALA A 1 208 ? -1.949 2.227 -10.015 1.00 85.81 208 ALA A CA 1
ATOM 1388 C C . ALA A 1 208 ? -0.431 2.465 -9.918 1.00 85.81 208 ALA A C 1
ATOM 1390 O O . ALA A 1 208 ? 0.178 3.005 -10.845 1.00 85.81 208 ALA A O 1
ATOM 1391 N N . LEU A 1 209 ? 0.210 2.047 -8.820 1.00 86.88 209 LEU A N 1
ATOM 1392 C CA . LEU A 1 209 ? 1.670 2.075 -8.698 1.00 86.88 209 LEU A CA 1
ATOM 1393 C C . LEU A 1 209 ? 2.339 1.114 -9.691 1.00 86.88 209 LEU A C 1
ATOM 1395 O O . LEU A 1 209 ? 3.267 1.523 -10.383 1.00 86.88 209 LEU A O 1
ATOM 1399 N N . GLY A 1 210 ? 1.834 -0.115 -9.820 1.00 86.56 210 GLY A N 1
ATOM 1400 C CA . GLY A 1 210 ? 2.321 -1.088 -10.800 1.00 86.56 210 GLY A CA 1
ATOM 1401 C C . GLY A 1 210 ? 2.247 -0.560 -12.235 1.00 86.56 210 GLY A C 1
ATOM 1402 O O . GLY A 1 210 ? 3.213 -0.685 -12.981 1.00 86.56 210 GLY A O 1
ATOM 1403 N N . GLY A 1 211 ? 1.154 0.120 -12.600 1.00 86.56 211 GLY A N 1
ATOM 1404 C CA . GLY A 1 211 ? 1.016 0.777 -13.904 1.00 86.56 211 GLY A CA 1
ATOM 1405 C C . GLY A 1 211 ? 2.060 1.874 -14.150 1.00 86.56 211 GLY A C 1
ATOM 1406 O O . GLY A 1 211 ? 2.640 1.935 -15.232 1.00 86.56 211 GLY A O 1
ATOM 1407 N N . ARG A 1 212 ? 2.357 2.706 -13.140 1.00 85.81 212 ARG A N 1
ATOM 1408 C CA . ARG A 1 212 ? 3.413 3.734 -13.229 1.00 85.81 212 ARG A CA 1
ATOM 1409 C C . ARG A 1 212 ? 4.809 3.121 -13.365 1.00 85.81 212 ARG A C 1
ATOM 1411 O O . ARG A 1 212 ? 5.598 3.601 -14.171 1.00 85.81 212 ARG A O 1
ATOM 1418 N N . LEU A 1 213 ? 5.099 2.055 -12.618 1.00 86.44 213 LEU A N 1
ATOM 1419 C CA . LEU A 1 213 ? 6.375 1.339 -12.708 1.00 86.44 213 LEU A CA 1
ATOM 1420 C C . LEU A 1 213 ? 6.551 0.658 -14.069 1.00 86.44 213 LEU A C 1
ATOM 1422 O O . LEU A 1 213 ? 7.621 0.764 -14.651 1.00 86.44 213 LEU A O 1
ATOM 1426 N N . LEU A 1 214 ? 5.506 0.027 -14.614 1.00 87.56 214 LEU A N 1
ATOM 1427 C CA . LEU A 1 214 ? 5.548 -0.539 -15.966 1.00 87.56 214 LEU A CA 1
ATOM 1428 C C . LEU A 1 214 ? 5.815 0.528 -17.029 1.00 87.56 214 LEU A C 1
ATOM 1430 O O . LEU A 1 214 ? 6.606 0.288 -17.935 1.00 87.56 214 LEU A O 1
ATOM 1434 N N . ALA A 1 215 ? 5.193 1.705 -16.910 1.00 83.25 215 ALA A N 1
ATOM 1435 C CA . ALA A 1 215 ? 5.458 2.815 -17.820 1.00 83.25 215 ALA A CA 1
ATOM 1436 C C . ALA A 1 215 ? 6.927 3.266 -17.751 1.00 83.25 215 ALA A C 1
ATOM 1438 O O . ALA A 1 215 ? 7.536 3.500 -18.789 1.00 83.25 215 ALA A O 1
ATOM 1439 N N . LEU A 1 216 ? 7.516 3.321 -16.550 1.00 82.94 216 LEU A N 1
ATOM 1440 C CA . LEU A 1 216 ? 8.942 3.618 -16.374 1.00 82.94 216 LEU A CA 1
ATOM 1441 C C . LEU A 1 216 ? 9.845 2.535 -16.962 1.00 82.94 216 LEU A C 1
ATOM 1443 O O . LEU A 1 216 ? 10.806 2.853 -17.653 1.00 82.94 216 LEU A O 1
ATOM 1447 N N . CYS A 1 217 ? 9.528 1.261 -16.728 1.00 85.06 217 CYS A N 1
ATOM 1448 C CA . CYS A 1 217 ? 10.261 0.149 -17.325 1.00 85.06 217 CYS A CA 1
ATOM 1449 C C . CYS A 1 217 ? 10.213 0.205 -18.855 1.00 85.06 217 CYS A C 1
ATOM 1451 O O . CYS A 1 217 ? 11.244 0.005 -19.480 1.00 85.06 217 CYS A O 1
ATOM 1453 N N . ALA A 1 218 ? 9.060 0.533 -19.445 1.00 83.69 218 ALA A N 1
ATOM 1454 C CA . ALA A 1 218 ? 8.913 0.656 -20.893 1.00 83.69 218 ALA A CA 1
ATOM 1455 C C . ALA A 1 218 ? 9.751 1.807 -21.472 1.00 83.69 218 ALA A C 1
ATOM 1457 O O . ALA A 1 218 ? 10.364 1.640 -22.521 1.00 83.69 218 ALA A O 1
ATOM 1458 N N . VAL A 1 219 ? 9.818 2.956 -20.787 1.00 78.31 219 VAL A N 1
ATOM 1459 C CA . VAL A 1 219 ? 10.698 4.066 -21.195 1.00 78.31 219 VAL A CA 1
ATOM 1460 C C . VAL A 1 219 ? 12.164 3.653 -21.084 1.00 78.31 219 VAL A C 1
ATOM 1462 O O . VAL A 1 219 ? 12.908 3.818 -22.044 1.00 78.31 219 VAL A O 1
ATOM 1465 N N . ASN A 1 220 ? 12.570 3.042 -19.968 1.00 79.25 220 ASN A N 1
ATOM 1466 C CA . ASN A 1 220 ? 13.942 2.561 -19.788 1.00 79.25 220 ASN A CA 1
ATOM 1467 C C . ASN A 1 220 ? 14.332 1.502 -20.829 1.00 79.25 220 ASN A C 1
ATOM 1469 O O . ASN A 1 220 ? 15.450 1.534 -21.331 1.00 79.25 220 ASN A O 1
ATOM 1473 N N . GLU A 1 221 ? 13.428 0.584 -21.172 1.00 82.81 221 GLU A N 1
ATOM 1474 C CA . GLU A 1 221 ? 13.632 -0.416 -22.224 1.00 82.81 221 GLU A CA 1
ATOM 1475 C C . GLU A 1 221 ? 13.760 0.254 -23.598 1.00 82.81 221 GLU A C 1
ATOM 1477 O O . GLU A 1 221 ? 14.699 -0.042 -24.327 1.00 82.81 221 GLU A O 1
ATOM 1482 N N . ALA A 1 222 ? 12.899 1.220 -23.929 1.00 76.31 222 ALA A N 1
ATOM 1483 C CA . ALA A 1 222 ? 12.984 1.962 -25.190 1.00 76.31 222 ALA A CA 1
ATOM 1484 C C . ALA A 1 222 ? 14.259 2.821 -25.297 1.00 76.31 222 ALA A C 1
ATOM 1486 O O . ALA A 1 222 ? 14.807 2.997 -26.382 1.00 76.31 222 ALA A O 1
ATOM 1487 N N . VAL A 1 223 ? 14.736 3.363 -24.174 1.00 72.25 223 VAL A N 1
ATOM 1488 C CA . VAL A 1 223 ? 15.916 4.234 -24.124 1.00 72.25 223 VAL A CA 1
ATOM 1489 C C . VAL A 1 223 ? 17.222 3.443 -24.107 1.00 72.25 223 VAL A C 1
ATOM 1491 O O . VAL A 1 223 ? 18.171 3.792 -24.810 1.00 72.25 223 VAL A O 1
ATOM 1494 N N . HIS A 1 224 ? 17.292 2.395 -23.290 1.00 76.62 224 HIS A N 1
ATOM 1495 C CA . HIS A 1 224 ? 18.528 1.664 -23.029 1.00 76.62 224 HIS A CA 1
ATOM 1496 C C . HIS A 1 224 ? 18.581 0.282 -23.678 1.00 76.62 224 HIS A C 1
ATOM 1498 O O . HIS A 1 224 ? 19.666 -0.291 -23.733 1.00 76.62 224 HIS A O 1
ATOM 1504 N N . GLY A 1 225 ? 17.471 -0.251 -24.192 1.00 81.06 225 GLY A N 1
ATOM 1505 C CA . GLY A 1 225 ? 17.411 -1.583 -24.801 1.00 81.06 225 GLY A CA 1
ATOM 1506 C C . GLY A 1 225 ? 18.439 -1.753 -25.917 1.00 81.06 225 GLY A C 1
ATOM 1507 O O . GLY A 1 225 ? 19.303 -2.620 -25.823 1.00 81.06 225 GLY A O 1
ATOM 1508 N N . GLU A 1 226 ? 18.452 -0.837 -26.889 1.00 78.00 226 GLU A N 1
ATOM 1509 C CA . GLU A 1 226 ? 19.427 -0.854 -27.992 1.00 78.00 226 GLU A CA 1
ATOM 1510 C C . GLU A 1 226 ? 20.883 -0.669 -27.531 1.00 78.00 226 GLU A C 1
ATOM 1512 O O . GLU A 1 226 ? 21.824 -1.074 -28.216 1.00 78.00 226 GLU A O 1
ATOM 1517 N N . LEU A 1 227 ? 21.106 0.016 -26.405 1.00 74.69 227 LEU A N 1
ATOM 1518 C CA . LEU A 1 227 ? 22.447 0.184 -25.843 1.00 74.69 227 LEU A CA 1
ATOM 1519 C C . LEU A 1 227 ? 22.915 -1.116 -25.181 1.00 74.69 227 LEU A C 1
ATOM 1521 O O . LEU A 1 227 ? 24.060 -1.518 -25.374 1.00 74.69 227 LEU A O 1
ATOM 1525 N N . TYR A 1 228 ? 22.038 -1.770 -24.418 1.00 76.00 228 TYR A N 1
ATOM 1526 C CA . TYR A 1 228 ? 22.342 -3.038 -23.764 1.00 76.00 228 TYR A CA 1
ATOM 1527 C C . TYR A 1 228 ? 22.545 -4.170 -24.770 1.00 76.00 228 TYR A C 1
ATOM 1529 O O . TYR A 1 228 ? 23.472 -4.953 -24.588 1.00 76.00 228 TYR A O 1
ATOM 1537 N N . GLU A 1 229 ? 21.754 -4.221 -25.846 1.00 82.75 229 GLU A N 1
ATOM 1538 C CA . GLU A 1 229 ? 21.962 -5.174 -26.943 1.00 82.75 229 GLU A CA 1
ATOM 1539 C C . GLU A 1 229 ? 23.339 -4.988 -27.592 1.00 82.75 229 GLU A C 1
ATOM 1541 O O . GLU A 1 229 ? 24.093 -5.949 -27.718 1.00 82.75 229 GLU A O 1
ATOM 1546 N N . ARG A 1 230 ? 23.735 -3.743 -27.894 1.00 83.88 230 ARG A N 1
ATOM 1547 C CA . ARG A 1 230 ? 25.068 -3.455 -28.450 1.00 83.88 230 ARG A CA 1
ATOM 1548 C C . ARG A 1 230 ? 26.208 -3.856 -27.517 1.00 83.88 230 ARG A C 1
ATOM 1550 O O . ARG A 1 230 ? 27.156 -4.495 -27.959 1.00 83.88 230 ARG A O 1
ATOM 1557 N N . LEU A 1 231 ? 26.119 -3.507 -26.233 1.00 79.56 231 LEU A N 1
ATOM 1558 C CA . LEU A 1 231 ? 27.135 -3.889 -25.244 1.00 79.56 231 LEU A CA 1
ATOM 1559 C C . LEU A 1 231 ? 27.228 -5.412 -25.080 1.00 79.56 231 LEU A C 1
ATOM 1561 O O . LEU A 1 231 ? 28.320 -5.947 -24.895 1.00 79.56 231 LEU A O 1
ATOM 1565 N N . TYR A 1 232 ? 26.097 -6.113 -25.154 1.00 86.75 232 TYR A N 1
ATOM 1566 C CA . TYR A 1 232 ? 26.067 -7.570 -25.117 1.00 86.75 232 TYR A CA 1
ATOM 1567 C C . TYR A 1 232 ? 26.754 -8.180 -26.346 1.00 86.75 232 TYR A C 1
ATOM 1569 O O . TYR A 1 232 ? 27.612 -9.049 -26.193 1.00 86.75 232 TYR A O 1
ATOM 1577 N N . ASP A 1 233 ? 26.455 -7.680 -27.547 1.00 94.19 233 ASP A N 1
ATOM 1578 C CA . ASP A 1 233 ? 27.101 -8.129 -28.783 1.00 94.19 233 ASP A CA 1
ATOM 1579 C C . ASP A 1 233 ? 28.620 -7.890 -28.760 1.00 94.19 233 ASP A C 1
ATOM 1581 O O . ASP A 1 233 ? 29.391 -8.763 -29.166 1.00 94.19 233 ASP A O 1
ATOM 1585 N N . GLU A 1 234 ? 29.068 -6.741 -28.244 1.00 93.19 234 GLU A N 1
ATOM 1586 C CA . GLU A 1 234 ? 30.492 -6.429 -28.063 1.00 93.19 234 GLU A CA 1
ATOM 1587 C C . GLU A 1 234 ? 31.184 -7.419 -27.112 1.00 93.19 234 GLU A C 1
ATOM 1589 O O . GLU A 1 234 ? 32.287 -7.887 -27.407 1.00 93.19 234 GLU A O 1
ATOM 1594 N N . LEU A 1 235 ? 30.535 -7.791 -26.002 1.00 90.75 235 LEU A N 1
ATOM 1595 C CA . LEU A 1 235 ? 31.058 -8.785 -25.057 1.00 90.75 235 LEU A CA 1
ATOM 1596 C C . LEU A 1 235 ? 31.150 -10.181 -25.684 1.00 90.75 235 LEU A C 1
ATOM 1598 O O . LEU A 1 235 ? 32.185 -10.838 -25.565 1.00 90.75 235 LEU A O 1
ATOM 1602 N N . VAL A 1 236 ? 30.116 -10.618 -26.407 1.00 95.25 236 VAL A N 1
ATOM 1603 C CA . VAL A 1 236 ? 30.115 -11.918 -27.101 1.00 95.25 236 VAL A CA 1
ATOM 1604 C C . VAL A 1 236 ? 31.200 -11.966 -28.183 1.00 95.25 236 VAL A C 1
ATOM 1606 O O . VAL A 1 236 ? 31.903 -12.972 -28.324 1.00 95.25 236 VAL A O 1
ATOM 1609 N N . GLN A 1 237 ? 31.394 -10.874 -28.929 1.00 94.00 237 GLN A N 1
ATOM 1610 C CA . GLN A 1 237 ? 32.479 -10.760 -29.908 1.00 94.00 237 GLN A CA 1
ATOM 1611 C C . GLN A 1 237 ? 33.856 -10.795 -29.240 1.00 94.00 237 GLN A C 1
ATOM 1613 O O . GLN A 1 237 ? 34.756 -11.487 -29.729 1.00 94.00 237 GLN A O 1
ATOM 1618 N N . ALA A 1 238 ? 34.021 -10.100 -28.112 1.00 92.81 238 ALA A N 1
ATOM 1619 C CA . ALA A 1 238 ? 35.248 -10.137 -27.330 1.00 92.81 238 ALA A CA 1
ATOM 1620 C C . ALA A 1 238 ? 35.564 -11.568 -26.864 1.00 92.81 238 ALA A C 1
ATOM 1622 O O . ALA A 1 238 ? 36.678 -12.032 -27.097 1.00 92.81 238 ALA A O 1
ATOM 1623 N N . GLU A 1 239 ? 34.592 -12.312 -26.326 1.00 92.81 239 GLU A N 1
ATOM 1624 C CA . GLU A 1 239 ? 34.766 -13.715 -25.916 1.00 92.81 239 GLU A CA 1
ATOM 1625 C C . GLU A 1 239 ? 35.128 -14.638 -27.090 1.00 92.81 239 GLU A C 1
ATOM 1627 O O . GLU A 1 239 ? 36.048 -15.453 -26.989 1.00 92.81 239 GLU A O 1
ATOM 1632 N N . CYS A 1 240 ? 34.465 -14.478 -28.238 1.00 93.06 240 CYS A N 1
ATOM 1633 C CA . CYS A 1 240 ? 34.764 -15.247 -29.447 1.00 93.06 240 CYS A CA 1
ATOM 1634 C C . CYS A 1 240 ? 36.162 -14.949 -30.011 1.00 93.06 240 CYS A C 1
ATOM 1636 O O . CYS A 1 240 ? 36.840 -15.860 -30.485 1.00 93.06 240 CYS A O 1
ATOM 1638 N N . SER A 1 241 ? 36.607 -13.692 -29.950 1.00 93.88 241 SER A N 1
ATOM 1639 C CA . SER A 1 241 ? 37.948 -13.284 -30.389 1.00 93.88 241 SER A CA 1
ATOM 1640 C C . SER A 1 241 ? 39.049 -13.678 -29.397 1.00 93.88 241 SER A C 1
ATOM 1642 O O . SER A 1 241 ? 40.174 -13.966 -29.806 1.00 93.88 241 SER A O 1
ATOM 1644 N N . ALA A 1 242 ? 38.716 -13.734 -28.105 1.00 89.44 242 ALA A N 1
ATOM 1645 C CA . ALA A 1 242 ? 39.616 -14.123 -27.030 1.00 89.44 242 ALA A CA 1
ATOM 1646 C C . ALA A 1 242 ? 39.776 -15.640 -26.907 1.00 89.44 242 ALA A C 1
ATOM 1648 O O . ALA A 1 242 ? 40.769 -16.073 -26.327 1.00 89.44 242 ALA A O 1
ATOM 1649 N N . SER A 1 243 ? 38.847 -16.440 -27.452 1.00 84.44 243 SER A N 1
ATOM 1650 C CA . SER A 1 243 ? 38.985 -17.895 -27.535 1.00 84.44 243 SER A CA 1
ATOM 1651 C C . SER A 1 243 ? 40.168 -18.229 -28.451 1.00 84.44 243 SER A C 1
ATOM 1653 O O . SER A 1 243 ? 40.053 -18.154 -29.682 1.00 84.44 243 SER A O 1
ATOM 1655 N N . PRO A 1 244 ? 41.352 -18.554 -27.897 1.00 68.12 244 PRO A N 1
ATOM 1656 C CA . PRO A 1 244 ? 42.510 -18.846 -28.713 1.00 68.12 244 PRO A CA 1
ATOM 1657 C C . PRO A 1 244 ? 42.173 -20.138 -29.439 1.00 68.12 244 PRO A C 1
ATOM 1659 O O . PRO A 1 244 ? 41.747 -21.101 -28.799 1.00 68.12 244 PRO A O 1
ATOM 1662 N N . ARG A 1 245 ? 42.367 -20.180 -30.762 1.00 60.09 245 ARG A N 1
ATOM 1663 C CA . ARG A 1 245 ? 42.365 -21.436 -31.517 1.00 60.09 245 ARG A CA 1
ATOM 1664 C C . ARG A 1 245 ? 43.177 -22.455 -30.716 1.00 60.09 245 ARG A C 1
ATOM 1666 O O . ARG A 1 245 ? 44.403 -22.360 -30.685 1.00 60.09 245 ARG A O 1
ATOM 1673 N N . GLN A 1 246 ? 42.497 -23.403 -30.067 1.00 56.59 246 GLN A N 1
ATOM 1674 C CA . GLN A 1 246 ? 43.094 -24.599 -29.487 1.00 56.59 246 GLN A CA 1
ATOM 1675 C C . GLN A 1 246 ? 43.594 -25.447 -30.657 1.00 56.59 246 GLN A C 1
ATOM 1677 O O . GLN A 1 246 ? 42.969 -26.396 -31.110 1.00 56.59 246 GLN A O 1
ATOM 1682 N N . GLY A 1 247 ? 44.712 -24.997 -31.207 1.00 60.88 247 GLY A N 1
ATOM 1683 C CA . GLY A 1 247 ? 45.585 -25.699 -32.123 1.00 60.88 247 GLY A CA 1
ATOM 1684 C C . GLY A 1 247 ? 46.952 -25.893 -31.478 1.00 60.88 247 GLY A C 1
ATOM 1685 O O . GLY A 1 247 ? 47.951 -25.940 -32.185 1.00 60.88 247 GLY A O 1
ATOM 1686 N N . THR A 1 248 ? 47.020 -25.969 -30.147 1.00 57.94 248 THR A N 1
ATOM 1687 C CA . THR A 1 248 ? 48.144 -26.611 -29.471 1.00 57.94 248 THR A CA 1
ATOM 1688 C C . THR A 1 248 ? 47.835 -28.108 -29.441 1.00 57.94 248 THR A C 1
ATOM 1690 O O . THR A 1 248 ? 46.924 -28.514 -28.716 1.00 57.94 248 THR A O 1
ATOM 1693 N N . PRO A 1 249 ? 48.508 -28.938 -30.259 1.00 57.16 249 PRO A N 1
ATOM 1694 C CA . PRO A 1 249 ? 48.348 -30.383 -30.182 1.00 57.16 249 PRO A CA 1
ATOM 1695 C C . PRO A 1 249 ? 48.703 -30.857 -28.770 1.00 57.16 249 PRO A C 1
ATOM 1697 O O . PRO A 1 249 ? 49.653 -30.371 -28.155 1.00 57.16 249 PRO A O 1
ATOM 1700 N N . ALA A 1 250 ? 47.889 -31.779 -28.263 1.00 53.72 250 ALA A N 1
ATOM 1701 C CA . ALA A 1 250 ? 48.000 -32.353 -26.933 1.00 53.72 250 ALA A CA 1
ATOM 1702 C C . ALA A 1 250 ? 49.422 -32.876 -26.648 1.00 53.72 250 ALA A C 1
ATOM 1704 O O . ALA A 1 250 ? 49.905 -33.722 -27.403 1.00 53.72 250 ALA A O 1
ATOM 1705 N N . PRO A 1 251 ? 50.077 -32.466 -25.547 1.00 53.69 251 PRO A N 1
ATOM 1706 C CA . PRO A 1 251 ? 51.014 -33.354 -24.892 1.00 53.69 251 PRO A CA 1
ATOM 1707 C C . PRO A 1 251 ? 50.199 -34.439 -24.178 1.00 53.69 251 PRO A C 1
ATOM 1709 O O . PRO A 1 251 ? 49.302 -34.155 -23.381 1.00 53.69 251 PRO A O 1
ATOM 1712 N N . GLU A 1 252 ? 50.485 -35.687 -24.534 1.00 56.75 252 GLU A N 1
ATOM 1713 C CA . GLU A 1 252 ? 50.008 -36.886 -23.859 1.00 56.75 252 GLU A CA 1
ATOM 1714 C C . GLU A 1 252 ? 50.099 -36.771 -22.329 1.00 56.75 252 GLU A C 1
ATOM 1716 O O . GLU A 1 252 ? 51.096 -36.314 -21.774 1.00 56.75 252 GLU A O 1
ATOM 1721 N N . ALA A 1 253 ? 49.056 -37.290 -21.678 1.00 61.88 253 ALA A N 1
ATOM 1722 C CA . ALA A 1 253 ? 49.039 -37.771 -20.300 1.00 61.88 253 ALA A CA 1
ATOM 1723 C C . ALA A 1 253 ? 49.322 -36.748 -19.180 1.00 61.88 253 ALA A C 1
ATOM 1725 O O . ALA A 1 253 ? 50.411 -36.703 -18.617 1.00 61.88 253 ALA A O 1
ATOM 1726 N N . ALA A 1 254 ? 48.285 -36.045 -18.715 1.00 54.81 254 ALA A N 1
ATOM 1727 C CA . ALA A 1 254 ? 48.262 -35.565 -17.331 1.00 54.81 254 ALA A CA 1
ATOM 1728 C C . ALA A 1 254 ? 46.825 -35.373 -16.821 1.00 54.81 254 ALA A C 1
ATOM 1730 O O . ALA A 1 254 ? 46.151 -34.424 -17.203 1.00 54.81 254 ALA A O 1
ATOM 1731 N N . THR A 1 255 ? 46.405 -36.333 -15.991 1.00 59.94 255 THR A N 1
ATOM 1732 C CA . THR A 1 255 ? 45.378 -36.314 -14.928 1.00 59.94 255 THR A CA 1
ATOM 1733 C C . THR A 1 255 ? 44.172 -35.375 -15.056 1.00 59.94 255 THR A C 1
ATOM 1735 O O . THR A 1 255 ? 44.279 -34.151 -15.110 1.00 59.94 255 THR A O 1
ATOM 1738 N N . SER A 1 256 ? 42.993 -36.004 -15.014 1.00 69.88 256 SER A N 1
ATOM 1739 C CA . SER A 1 256 ? 41.667 -35.391 -15.065 1.00 69.88 256 SER A CA 1
ATOM 1740 C C . SER A 1 256 ? 41.565 -34.138 -14.178 1.00 69.88 256 SER A C 1
ATOM 1742 O O . SER A 1 256 ? 41.950 -34.182 -13.008 1.00 69.88 256 SER A O 1
ATOM 1744 N N . PRO A 1 257 ? 40.995 -33.023 -14.673 1.00 65.44 257 PRO A N 1
ATOM 1745 C CA . PRO A 1 257 ? 40.769 -31.816 -13.871 1.00 65.44 257 PRO A CA 1
ATOM 1746 C C . PRO A 1 257 ? 39.874 -32.075 -12.647 1.00 65.44 257 PRO A C 1
ATOM 1748 O O . PRO A 1 257 ? 39.962 -31.352 -11.655 1.00 65.44 257 PRO A O 1
ATOM 1751 N N . HIS A 1 258 ? 39.077 -33.147 -12.678 1.00 65.81 258 HIS A N 1
ATOM 1752 C CA . HIS A 1 258 ? 38.285 -33.593 -11.537 1.00 65.81 258 HIS A CA 1
ATOM 1753 C C . HIS A 1 258 ? 39.160 -34.118 -10.380 1.00 65.81 258 HIS A C 1
ATOM 1755 O O . HIS A 1 258 ? 38.813 -33.905 -9.220 1.00 65.81 258 HIS A O 1
ATOM 1761 N N . ASP A 1 259 ? 40.325 -34.712 -10.669 1.00 64.56 259 ASP A N 1
ATOM 1762 C CA . ASP A 1 259 ? 41.265 -35.197 -9.646 1.00 64.56 259 ASP A CA 1
ATOM 1763 C C . ASP A 1 259 ? 41.994 -34.038 -8.944 1.00 64.56 259 ASP A C 1
ATOM 1765 O O . ASP A 1 259 ? 42.336 -34.135 -7.767 1.00 64.56 259 ASP A O 1
ATOM 1769 N N . ARG A 1 260 ? 42.185 -32.899 -9.628 1.00 64.75 260 ARG A N 1
ATOM 1770 C CA . ARG A 1 260 ? 42.812 -31.701 -9.034 1.00 64.75 260 ARG A CA 1
ATOM 1771 C C . ARG A 1 260 ? 41.883 -30.952 -8.079 1.00 64.75 260 ARG A C 1
ATOM 1773 O O . ARG A 1 260 ? 42.343 -30.465 -7.052 1.00 64.75 260 ARG A O 1
ATOM 1780 N N . LEU A 1 261 ? 40.590 -30.880 -8.393 1.00 65.62 261 LEU A N 1
ATOM 1781 C CA . LEU A 1 261 ? 39.588 -30.251 -7.522 1.00 65.62 261 LEU A CA 1
ATOM 1782 C C . LEU A 1 261 ? 39.323 -31.080 -6.258 1.00 65.62 261 LEU A C 1
ATOM 1784 O O . LEU A 1 261 ? 39.173 -30.513 -5.178 1.00 65.62 261 LEU A O 1
ATOM 1788 N N . VAL A 1 262 ? 39.341 -32.412 -6.370 1.00 67.06 262 VAL A N 1
ATOM 1789 C CA . VAL A 1 262 ? 39.203 -33.309 -5.211 1.00 67.06 262 VAL A CA 1
ATOM 1790 C C . VAL A 1 262 ? 40.444 -33.256 -4.309 1.00 67.06 262 VAL A C 1
ATOM 1792 O O . VAL A 1 262 ? 40.301 -33.254 -3.090 1.00 67.06 262 VAL A O 1
ATOM 1795 N N . ALA A 1 263 ? 41.652 -33.129 -4.872 1.00 64.50 263 ALA A N 1
ATOM 1796 C CA . ALA A 1 263 ? 42.879 -32.981 -4.083 1.00 64.50 263 ALA A CA 1
ATOM 1797 C C . ALA A 1 263 ? 42.974 -31.630 -3.344 1.00 64.50 263 ALA A C 1
ATOM 1799 O O . ALA A 1 263 ? 43.474 -31.588 -2.224 1.00 64.50 263 ALA A O 1
ATOM 1800 N N . ALA A 1 264 ? 42.470 -30.538 -3.932 1.00 62.75 264 ALA A N 1
ATOM 1801 C CA . ALA A 1 264 ? 42.467 -29.219 -3.291 1.00 62.75 264 ALA A CA 1
ATOM 1802 C C . ALA A 1 264 ? 41.444 -29.110 -2.144 1.00 62.75 264 ALA A C 1
ATOM 1804 O O . ALA A 1 264 ? 41.697 -28.429 -1.157 1.00 62.75 264 ALA A O 1
ATOM 1805 N N . ALA A 1 265 ? 40.310 -29.812 -2.239 1.00 62.38 265 ALA A N 1
ATOM 1806 C CA . ALA A 1 265 ? 39.284 -29.810 -1.193 1.00 62.38 265 ALA A CA 1
ATOM 1807 C C . ALA A 1 265 ? 39.650 -30.661 0.039 1.00 62.38 265 ALA A C 1
ATOM 1809 O O . ALA A 1 265 ? 39.047 -30.497 1.096 1.00 62.38 265 ALA A O 1
ATOM 1810 N N . ALA A 1 266 ? 40.626 -31.567 -0.080 1.00 63.84 266 ALA A N 1
ATOM 1811 C CA . ALA A 1 266 ? 41.033 -32.466 1.001 1.00 63.84 266 ALA A CA 1
ATOM 1812 C C . ALA A 1 266 ? 42.131 -31.893 1.925 1.00 63.84 266 ALA A C 1
ATOM 1814 O O . ALA A 1 266 ? 42.495 -32.555 2.891 1.00 63.84 266 ALA A O 1
ATOM 1815 N N . GLY A 1 267 ? 42.679 -30.705 1.633 1.00 56.50 267 GLY A N 1
ATOM 1816 C CA . GLY A 1 267 ? 43.902 -30.206 2.279 1.00 56.50 267 GLY A CA 1
ATOM 1817 C C . GLY A 1 267 ? 43.751 -29.168 3.398 1.00 56.50 267 GLY A C 1
ATOM 1818 O O . GLY A 1 267 ? 44.738 -28.924 4.078 1.00 56.50 267 GLY A O 1
ATOM 1819 N N . ASP A 1 268 ? 42.577 -28.561 3.605 1.00 56.31 268 ASP A N 1
ATOM 1820 C CA . ASP A 1 268 ? 42.497 -27.252 4.298 1.00 56.31 268 ASP A CA 1
ATOM 1821 C C . ASP A 1 268 ? 41.574 -27.211 5.537 1.00 56.31 268 ASP A C 1
ATOM 1823 O O . ASP A 1 268 ? 41.094 -26.154 5.937 1.00 56.31 268 ASP A O 1
ATOM 1827 N N . GLY A 1 269 ? 41.278 -28.362 6.152 1.00 58.22 269 GLY A N 1
ATOM 1828 C CA . GLY A 1 269 ? 40.201 -28.476 7.148 1.00 58.22 269 GLY A CA 1
ATOM 1829 C C . GLY A 1 269 ? 40.569 -28.988 8.542 1.00 58.22 269 GLY A C 1
ATOM 1830 O O . GLY A 1 269 ? 39.661 -29.417 9.249 1.00 58.22 269 GLY A O 1
ATOM 1831 N N . GLU A 1 270 ? 41.845 -28.995 8.945 1.00 54.44 270 GLU A N 1
ATOM 1832 C CA . GLU A 1 270 ? 42.286 -29.548 10.243 1.00 54.44 270 GLU A CA 1
ATOM 1833 C C . GLU A 1 270 ? 42.983 -28.508 11.146 1.00 54.44 270 GLU A C 1
ATOM 1835 O O . GLU A 1 270 ? 43.955 -28.812 11.833 1.00 54.44 270 GLU A O 1
ATOM 1840 N N . GLU A 1 271 ? 42.481 -27.266 11.192 1.00 60.41 271 GLU A N 1
ATOM 1841 C CA . GLU A 1 271 ? 42.896 -26.280 12.203 1.00 60.41 271 GLU A CA 1
ATOM 1842 C C . GLU A 1 271 ? 41.824 -26.077 13.290 1.00 60.41 271 GLU A C 1
ATOM 1844 O O . GLU A 1 271 ? 40.912 -25.262 13.197 1.00 60.41 271 GLU A O 1
ATOM 1849 N N . ARG A 1 272 ? 41.986 -26.874 14.354 1.00 56.16 272 ARG A N 1
ATOM 1850 C CA . ARG A 1 272 ? 42.204 -26.390 15.727 1.00 56.16 272 ARG A CA 1
ATOM 1851 C C . ARG A 1 272 ? 41.160 -25.409 16.297 1.00 56.16 272 ARG A C 1
ATOM 1853 O O . ARG A 1 272 ? 41.376 -24.204 16.377 1.00 56.16 272 ARG A O 1
ATOM 1860 N N . LEU A 1 273 ? 40.073 -25.965 16.832 1.00 58.53 273 LEU A N 1
ATOM 1861 C CA . LEU A 1 273 ? 39.276 -25.301 17.867 1.00 58.53 273 LEU A CA 1
ATOM 1862 C C . LEU A 1 273 ? 40.065 -25.342 19.185 1.00 58.53 273 LEU A C 1
ATOM 1864 O O . LEU A 1 273 ? 39.977 -26.316 19.930 1.00 58.53 273 LEU A O 1
ATOM 1868 N N . GLU A 1 274 ? 40.874 -24.310 19.444 1.00 65.56 274 GLU A N 1
ATOM 1869 C CA . GLU A 1 274 ? 41.348 -24.034 20.801 1.00 65.56 274 GLU A CA 1
ATOM 1870 C C . GLU A 1 274 ? 40.205 -23.427 21.622 1.00 65.56 274 GLU A C 1
ATOM 1872 O O . GLU A 1 274 ? 39.673 -22.350 21.355 1.00 65.56 274 GLU A O 1
ATOM 1877 N N . GLU A 1 275 ? 39.823 -24.241 22.593 1.00 64.25 275 GLU A N 1
ATOM 1878 C CA . GLU A 1 275 ? 38.961 -24.035 23.740 1.00 64.25 275 GLU A CA 1
ATOM 1879 C C . GLU A 1 275 ? 39.407 -22.792 24.531 1.00 64.25 275 GLU A C 1
ATOM 1881 O O . GLU A 1 275 ? 40.442 -22.790 25.194 1.00 64.25 275 GLU A O 1
ATOM 1886 N N . GLY A 1 276 ? 38.637 -21.709 24.408 1.00 62.25 276 GLY A N 1
ATOM 1887 C CA . GLY A 1 276 ? 38.784 -20.485 25.193 1.00 62.25 276 GLY A CA 1
ATOM 1888 C C . GLY A 1 276 ? 37.722 -20.423 26.282 1.00 62.25 276 GLY A C 1
ATOM 1889 O O . GLY A 1 276 ? 36.660 -19.835 26.085 1.00 62.25 276 GLY A O 1
ATOM 1890 N N . ASP A 1 277 ? 38.025 -21.079 27.395 1.00 69.38 277 ASP A N 1
ATOM 1891 C CA . ASP A 1 277 ? 37.419 -20.900 28.713 1.00 69.38 277 ASP A CA 1
ATOM 1892 C C . ASP A 1 277 ? 37.921 -19.564 29.291 1.00 69.38 277 ASP A C 1
ATOM 1894 O O . ASP A 1 277 ? 39.134 -19.386 29.346 1.00 69.38 277 ASP A O 1
ATOM 1898 N N . GLU A 1 278 ? 37.036 -18.622 29.655 1.00 63.59 278 GLU A N 1
ATOM 1899 C CA . GLU A 1 278 ? 37.244 -17.681 30.776 1.00 63.59 278 GLU A CA 1
ATOM 1900 C C . GLU A 1 278 ? 36.068 -16.688 30.995 1.00 63.59 278 GLU A C 1
ATOM 1902 O O . GLU A 1 278 ? 35.815 -15.799 30.182 1.00 63.59 278 GLU A O 1
ATOM 1907 N N . ILE A 1 279 ? 35.475 -16.832 32.197 1.00 58.66 279 ILE A N 1
ATOM 1908 C CA . ILE A 1 279 ? 34.746 -15.887 33.089 1.00 58.66 279 ILE A CA 1
ATOM 1909 C C . ILE A 1 279 ? 33.295 -15.493 32.759 1.00 58.66 279 ILE A C 1
ATOM 1911 O O . ILE A 1 279 ? 33.053 -14.602 31.915 1.00 58.66 279 ILE A O 1
#

Foldseek 3Di:
DPADPDQPPDPCLVVLVVVLVVLVVVLVLLLVLQLLLLLLLLLLVVLQQVVLVPDPNSVVSVVCCDPVLSLVLSVVSSVLSPDPPRDLLVSLQSSCVSSVNRPPPVVSVVSSVVSVVCCPPVDPNSVLSSVLLVVLLVLCLPVDFPPPPDPPPPPPPDDDDDDDDDDDDDPDPPPDPCPVCSGPPSLVVSLVSSVVSPRSSCSVSSNVSSVSVNVSVVSCCSHCVVVVVVVVVVVVVVVVVPPPPPPPPDDDDDDDPVVVVVVVVVPDPDDDDDDDDDD

Sequence (279 aa):
MVASDVPAVGPGLAETLLWDGERLHAAQNSFQQLAVVTAGLLLVTQMRAASASAAAGGAAAAAGWGPEARSAATRRLLAVVADPGMRLPHLTAELAALAGVAGDEEAEARLRRVFVGLMDPSSAAFRSISNALGAALVVHMTLGTTAAPGSGTAPTHGSAAGPGSSAGRSVGTSSGTTTGSGGGVAGAAAAALLGRVGASGLAPDVAALGGRLLALCAVNEAVHGELYERLYDELVQAECSASPRQGTPAPEAATSPHDRLVAAAAGDGEERLEEGDEI

InterPro domains:
  IPR008862 T-complex 11 [PF05794] (14-231)
  IPR008862 T-complex 11 [PTHR12832] (4-232)

Radius of gyration: 29.69 Å; Cα contacts (8 Å, |Δi|>4): 188; chains: 1; bounding box: 90×67×67 Å

Organism: Gonium pectorale (NCBI:txid33097)